Protein AF-A0A7C4AHT3-F1 (afdb_monomer)

Mean predicted aligned error: 3.69 Å

Secondary structure (DSSP, 8-state):
-GGG--TTSTT--HHHHHHHHHTT--SHHHHHH-SS-SS-HHHHHHHHHHHHHHHHHHHTT-HHHHHTTS-GGGGGGGTTTTGGGEEEEEEEE---SSSPPEEEEEEEETTEEEEEETTTTHHHHHHHHTT-SEEEESSTTTTHHHHHHHHHTSPPPS-EEEHHHHHHHTT--SSHHHHHHHTT---GGGTT--HHHHHHHHHHHHHH--HHHHHHHHHHHHHHHHTHHHHHHHHHHHHHHTSTTHHHHPPPPPPPPPPSS---HHHHHHHHT-

Organism: NCBI:txid270496

Radius of gyration: 20.93 Å; Cα contacts (8 Å, |Δi|>4): 406; chains: 1; bounding box: 51×32×64 Å

Structure (mmCIF, N/CA/C/O backbone):
data_AF-A0A7C4AHT3-F1
#
_entry.id   AF-A0A7C4AHT3-F1
#
loop_
_atom_site.group_PDB
_atom_site.id
_atom_site.type_symbol
_atom_site.label_atom_id
_atom_site.label_alt_id
_atom_site.label_comp_id
_atom_site.label_asym_id
_atom_site.label_entity_id
_atom_site.label_seq_id
_atom_site.pdbx_PDB_ins_code
_atom_site.Cartn_x
_atom_site.Cartn_y
_atom_site.Cartn_z
_atom_site.occupancy
_atom_site.B_iso_or_equiv
_atom_site.auth_seq_id
_atom_site.auth_comp_id
_atom_site.auth_asym_id
_atom_site.auth_atom_id
_atom_site.pdbx_PDB_model_num
ATOM 1 N N . MET A 1 1 ? 2.051 -6.338 -14.353 1.00 95.81 1 MET A N 1
ATOM 2 C CA . MET A 1 1 ? 2.845 -5.230 -14.904 1.00 95.81 1 MET A CA 1
ATOM 3 C C . MET A 1 1 ? 4.344 -5.471 -14.876 1.00 95.81 1 MET A C 1
ATOM 5 O O . MET A 1 1 ? 4.988 -4.927 -15.757 1.00 95.81 1 MET A O 1
ATOM 9 N N . LEU A 1 2 ? 4.906 -6.251 -13.938 1.00 95.69 2 LEU A N 1
ATOM 10 C CA . LEU A 1 2 ? 6.365 -6.439 -13.822 1.00 95.69 2 LEU A CA 1
ATOM 11 C C . LEU A 1 2 ? 7.082 -6.702 -15.155 1.00 95.69 2 LEU A C 1
ATOM 13 O O . LEU A 1 2 ? 7.856 -5.849 -15.564 1.00 95.69 2 LEU A O 1
ATOM 17 N N . GLY A 1 3 ? 6.717 -7.752 -15.899 1.00 97.00 3 GLY A N 1
ATOM 18 C CA . GLY A 1 3 ? 7.317 -8.073 -17.210 1.00 97.00 3 GLY A CA 1
ATOM 19 C C . GLY A 1 3 ? 7.160 -7.017 -18.321 1.00 97.00 3 GLY A C 1
ATOM 20 O O . GLY A 1 3 ? 7.571 -7.244 -19.452 1.00 97.00 3 GLY A O 1
ATOM 21 N N . ARG A 1 4 ? 6.505 -5.888 -18.032 1.00 97.94 4 ARG A N 1
ATOM 22 C CA . ARG A 1 4 ? 6.225 -4.779 -18.958 1.00 97.94 4 ARG A CA 1
ATOM 23 C C . ARG A 1 4 ? 6.734 -3.426 -18.449 1.00 97.94 4 ARG A C 1
ATOM 25 O O . ARG A 1 4 ? 6.597 -2.428 -19.150 1.00 97.94 4 ARG A O 1
ATOM 32 N N . THR A 1 5 ? 7.273 -3.354 -17.228 1.00 97.62 5 THR A N 1
ATOM 33 C CA . THR A 1 5 ? 7.845 -2.118 -16.669 1.00 97.62 5 THR A CA 1
ATOM 34 C C . THR A 1 5 ? 9.364 -2.185 -16.684 1.00 97.62 5 THR A C 1
ATOM 36 O O . THR A 1 5 ? 9.942 -3.256 -16.543 1.00 97.62 5 THR A O 1
ATOM 39 N N . PHE A 1 6 ? 10.013 -1.038 -16.824 1.00 98.00 6 PHE A N 1
ATOM 40 C CA . PHE A 1 6 ? 11.472 -0.915 -16.798 1.00 98.00 6 PHE A CA 1
ATOM 41 C C . PHE A 1 6 ? 11.950 -0.025 -15.643 1.00 98.00 6 PHE A C 1
ATOM 43 O O . PHE A 1 6 ? 13.144 0.220 -15.509 1.00 98.00 6 PHE A O 1
ATOM 50 N N . LEU A 1 7 ? 11.032 0.480 -14.809 1.00 97.31 7 LEU A N 1
ATOM 51 C CA . LEU A 1 7 ? 11.322 1.474 -13.765 1.00 97.31 7 LEU A CA 1
ATOM 52 C C . LEU A 1 7 ? 12.165 0.943 -12.605 1.00 97.31 7 LEU A C 1
ATOM 54 O O . LEU A 1 7 ? 12.701 1.737 -11.839 1.00 97.31 7 LEU A O 1
ATOM 58 N N . HIS A 1 8 ? 12.260 -0.376 -12.451 1.00 96.75 8 HIS A N 1
ATOM 59 C CA . HIS A 1 8 ? 13.134 -1.014 -11.468 1.00 96.75 8 HIS A CA 1
ATOM 60 C C . HIS A 1 8 ? 14.601 -1.053 -11.925 1.00 96.75 8 HIS A C 1
ATOM 62 O O . HIS A 1 8 ? 15.478 -1.376 -11.127 1.00 96.75 8 HIS A O 1
ATOM 68 N N . LEU A 1 9 ? 14.886 -0.728 -13.191 1.00 97.00 9 LEU A N 1
ATOM 69 C CA . LEU A 1 9 ? 16.249 -0.662 -13.705 1.00 97.00 9 LEU A CA 1
ATOM 70 C C . LEU A 1 9 ? 16.895 0.698 -13.381 1.00 97.00 9 LEU A C 1
ATOM 72 O O . LEU A 1 9 ? 16.259 1.748 -13.546 1.00 97.00 9 LEU A O 1
ATOM 76 N N . PRO A 1 10 ? 18.183 0.723 -12.989 1.00 92.69 10 PRO A N 1
ATOM 77 C CA . PRO A 1 10 ? 18.903 1.965 -12.736 1.00 92.69 10 PRO A CA 1
ATOM 78 C C . PRO A 1 10 ? 18.873 2.921 -13.937 1.00 92.69 10 PRO A C 1
ATOM 80 O O . PRO A 1 10 ? 19.108 2.539 -15.083 1.00 92.69 10 PRO A O 1
ATOM 83 N N . GLY A 1 11 ? 18.597 4.201 -13.677 1.00 91.88 11 GLY A N 1
ATOM 84 C CA . GLY A 1 11 ? 18.601 5.236 -14.715 1.00 91.88 11 GLY A CA 1
ATOM 85 C C . GLY A 1 11 ? 17.427 5.170 -15.702 1.00 91.88 11 GLY A C 1
ATOM 86 O O . GLY A 1 11 ? 17.463 5.847 -16.738 1.00 91.88 11 GLY A O 1
ATOM 87 N N . VAL A 1 12 ? 16.381 4.388 -15.417 1.00 95.88 12 VAL A N 1
ATOM 88 C CA . VAL A 1 12 ? 15.131 4.381 -16.188 1.00 95.88 12 VAL A CA 1
ATOM 89 C C . VAL A 1 12 ? 14.043 5.123 -15.415 1.00 95.88 12 VAL A C 1
ATOM 91 O O . VAL A 1 12 ? 13.648 4.737 -14.321 1.00 95.88 12 VAL A O 1
ATOM 94 N N . GLY A 1 13 ? 13.556 6.221 -15.994 1.00 95.12 13 GLY A N 1
ATOM 95 C CA . GLY A 1 13 ? 12.430 6.986 -15.457 1.00 95.12 13 GLY A CA 1
ATOM 96 C C . GLY A 1 13 ? 11.159 6.836 -16.302 1.00 95.12 13 GLY A C 1
ATOM 97 O O . GLY A 1 13 ? 11.229 6.311 -17.415 1.00 95.12 13 GLY A O 1
ATOM 98 N N . PRO A 1 14 ? 10.014 7.380 -15.841 1.00 94.81 14 PRO A N 1
ATOM 99 C CA . PRO A 1 14 ? 8.723 7.260 -16.531 1.00 94.81 14 PRO A CA 1
ATOM 100 C C . PRO A 1 14 ? 8.744 7.719 -17.992 1.00 94.81 14 PRO A C 1
ATOM 102 O O . PRO A 1 14 ? 8.148 7.078 -18.848 1.00 94.81 14 PRO A O 1
ATOM 105 N N . LYS A 1 15 ? 9.483 8.794 -18.301 1.00 95.19 15 LYS A N 1
ATOM 106 C CA . LYS A 1 15 ? 9.637 9.277 -19.683 1.00 95.19 15 LYS A CA 1
ATOM 107 C C . LYS A 1 15 ? 10.370 8.268 -20.573 1.00 95.19 15 LYS A C 1
ATOM 109 O O . LYS A 1 15 ? 9.958 8.049 -21.704 1.00 95.19 15 LYS A O 1
ATOM 114 N N . SER A 1 16 ? 11.449 7.665 -20.068 1.00 95.88 16 SER A N 1
ATOM 115 C CA . SER A 1 16 ? 12.206 6.651 -20.812 1.00 95.88 16 SER A CA 1
ATOM 116 C C . SER A 1 16 ? 11.393 5.374 -20.998 1.00 95.88 16 SER A C 1
ATOM 118 O O . SER A 1 16 ? 11.390 4.825 -22.090 1.00 95.88 16 SER A O 1
ATOM 120 N N . GLU A 1 17 ? 10.673 4.933 -19.965 1.00 97.31 17 GLU A N 1
ATOM 121 C CA . GLU A 1 17 ? 9.759 3.790 -20.058 1.00 97.31 17 GLU A CA 1
ATOM 122 C C . GLU A 1 17 ? 8.668 4.026 -21.115 1.00 97.31 17 GLU A C 1
ATOM 124 O O . GLU A 1 17 ? 8.487 3.200 -22.005 1.00 97.31 17 GLU A O 1
ATOM 129 N N . ALA A 1 18 ? 8.003 5.184 -21.084 1.00 97.06 18 ALA A N 1
ATOM 130 C CA . ALA A 1 18 ? 6.985 5.523 -22.075 1.00 97.06 18 ALA A CA 1
ATOM 131 C C . ALA A 1 18 ? 7.547 5.566 -23.508 1.00 97.06 18 ALA A C 1
ATOM 133 O O . ALA A 1 18 ? 6.878 5.124 -24.440 1.00 97.06 18 ALA A O 1
ATOM 134 N N . ALA A 1 19 ? 8.780 6.054 -23.690 1.00 96.69 19 ALA A N 1
ATOM 135 C CA . ALA A 1 19 ? 9.444 6.059 -24.992 1.00 96.69 19 ALA A CA 1
ATOM 136 C C . ALA A 1 19 ? 9.734 4.640 -25.515 1.00 96.69 19 ALA A C 1
ATOM 138 O O . ALA A 1 19 ? 9.554 4.391 -26.705 1.00 96.69 19 ALA A O 1
ATOM 139 N N . LEU A 1 20 ? 10.129 3.703 -24.642 1.00 97.94 20 LEU A N 1
ATOM 140 C CA . LEU A 1 20 ? 10.304 2.293 -25.016 1.00 97.94 20 LEU A CA 1
ATOM 141 C C . LEU A 1 20 ? 8.983 1.689 -25.497 1.00 97.94 20 LEU A C 1
ATOM 143 O O . LEU A 1 20 ? 8.924 1.117 -26.584 1.00 97.94 20 LEU A O 1
ATOM 147 N N . TRP A 1 21 ? 7.907 1.898 -24.739 1.00 97.94 21 TRP A N 1
ATOM 148 C CA . TRP A 1 21 ? 6.582 1.411 -25.112 1.00 97.94 21 TRP A CA 1
ATOM 149 C C . TRP A 1 21 ? 6.075 2.000 -26.433 1.00 97.94 21 TRP A C 1
ATOM 151 O O . TRP A 1 21 ? 5.502 1.273 -27.247 1.00 97.94 21 TRP A O 1
ATOM 161 N N . ALA A 1 22 ? 6.299 3.298 -26.664 1.00 96.31 22 ALA A N 1
ATOM 162 C CA . ALA A 1 22 ? 5.943 3.974 -27.911 1.00 96.31 22 ALA A CA 1
ATOM 163 C C . ALA A 1 22 ? 6.742 3.446 -29.115 1.00 96.31 22 ALA A C 1
ATOM 165 O O . ALA A 1 22 ? 6.219 3.410 -30.225 1.00 96.31 22 ALA A O 1
ATOM 166 N N . ALA A 1 23 ? 7.972 2.978 -28.888 1.00 96.12 23 ALA A N 1
ATOM 167 C CA . ALA A 1 23 ? 8.799 2.307 -29.889 1.00 96.12 23 ALA A CA 1
ATOM 168 C C . ALA A 1 23 ? 8.438 0.821 -30.097 1.00 96.12 23 ALA A C 1
ATOM 170 O O . ALA A 1 23 ? 9.155 0.110 -30.793 1.00 96.12 23 ALA A O 1
ATOM 171 N N . GLY A 1 24 ? 7.350 0.331 -29.491 1.00 96.62 24 GLY A N 1
ATOM 172 C CA . GLY A 1 24 ? 6.904 -1.059 -29.615 1.00 96.62 24 GLY A CA 1
ATOM 173 C C . GLY A 1 24 ? 7.597 -2.039 -28.667 1.00 96.62 24 GLY A C 1
ATOM 174 O O . GLY A 1 24 ? 7.220 -3.204 -28.638 1.00 96.62 24 GLY A O 1
ATOM 175 N N . ILE A 1 25 ? 8.544 -1.579 -27.844 1.00 98.19 25 ILE A N 1
ATOM 176 C CA . ILE A 1 25 ? 9.213 -2.402 -26.833 1.00 98.19 25 ILE A CA 1
ATOM 177 C C . ILE A 1 25 ? 8.340 -2.418 -25.580 1.00 98.19 25 ILE A C 1
ATOM 179 O O . ILE A 1 25 ? 8.433 -1.535 -24.726 1.00 98.19 25 ILE A O 1
ATOM 183 N N . ARG A 1 26 ? 7.437 -3.393 -25.498 1.00 97.75 26 ARG A N 1
ATOM 184 C CA . ARG A 1 26 ? 6.366 -3.454 -24.495 1.00 97.75 26 ARG A CA 1
ATOM 185 C C . ARG A 1 26 ? 6.661 -4.422 -23.356 1.00 97.75 26 ARG A C 1
ATOM 187 O O . ARG A 1 26 ? 6.130 -4.245 -22.262 1.00 97.75 26 ARG A O 1
ATOM 194 N N . THR A 1 27 ? 7.510 -5.407 -23.601 1.00 98.38 27 THR A N 1
ATOM 195 C CA . THR A 1 27 ? 7.921 -6.439 -22.650 1.00 98.38 27 THR A CA 1
ATOM 196 C C . THR A 1 27 ? 9.437 -6.465 -22.481 1.00 98.38 27 THR A C 1
ATOM 198 O O . THR A 1 27 ? 10.187 -5.856 -23.251 1.00 98.38 27 THR A O 1
ATOM 201 N N . TRP A 1 28 ? 9.907 -7.167 -21.452 1.00 98.31 28 TRP A N 1
ATOM 202 C CA . TRP A 1 28 ? 11.334 -7.439 -21.284 1.00 98.31 28 TRP A CA 1
ATOM 203 C C . TRP A 1 28 ? 11.892 -8.244 -22.458 1.00 98.31 28 TRP A C 1
ATOM 205 O O . TRP A 1 28 ? 12.981 -7.943 -22.943 1.00 98.31 28 TRP A O 1
ATOM 215 N N . GLU A 1 29 ? 11.120 -9.207 -22.957 1.00 98.38 29 GLU A N 1
ATOM 216 C CA . GLU A 1 29 ? 11.454 -10.040 -24.108 1.00 98.38 29 GLU A CA 1
ATOM 217 C C . GLU A 1 29 ? 11.622 -9.197 -25.376 1.00 98.38 29 GLU A C 1
ATOM 219 O O . GLU A 1 29 ? 12.613 -9.373 -26.086 1.00 98.38 29 GLU A O 1
ATOM 224 N N . ASP A 1 30 ? 10.737 -8.220 -25.612 1.00 98.12 30 ASP A N 1
ATOM 225 C CA . ASP A 1 30 ? 10.880 -7.287 -26.736 1.00 98.12 30 ASP A CA 1
ATOM 226 C C . ASP A 1 30 ? 12.214 -6.540 -26.652 1.00 98.12 30 ASP A C 1
ATOM 228 O O . ASP A 1 30 ? 12.919 -6.419 -27.650 1.00 98.12 30 ASP A O 1
ATOM 232 N N . PHE A 1 31 ? 12.595 -6.053 -25.463 1.00 98.38 31 PHE A N 1
ATOM 233 C CA . PHE A 1 31 ? 13.842 -5.301 -25.286 1.00 98.38 31 PHE A CA 1
ATOM 234 C C . PHE A 1 31 ? 15.071 -6.188 -25.513 1.00 98.38 31 PHE A C 1
ATOM 236 O O . PHE A 1 31 ? 16.038 -5.760 -26.147 1.00 98.38 31 PHE A O 1
ATOM 243 N N . LEU A 1 32 ? 15.043 -7.419 -24.994 1.00 97.94 32 LEU A N 1
ATOM 244 C CA . LEU A 1 32 ? 16.128 -8.392 -25.134 1.00 97.94 32 LEU A CA 1
ATOM 245 C C . LEU A 1 32 ? 16.309 -8.832 -26.594 1.00 97.94 32 LEU A C 1
ATOM 247 O O . LEU A 1 32 ? 17.446 -8.957 -27.047 1.00 97.94 32 LEU A O 1
ATOM 251 N N . ALA A 1 33 ? 15.212 -9.006 -27.335 1.00 96.94 33 ALA A N 1
ATOM 252 C CA . ALA A 1 33 ? 15.231 -9.355 -28.754 1.00 96.94 33 ALA A CA 1
ATOM 253 C C . ALA A 1 33 ? 15.564 -8.162 -29.668 1.00 96.94 33 ALA A C 1
ATOM 255 O O . ALA A 1 33 ? 15.995 -8.357 -30.807 1.00 96.94 33 ALA A O 1
ATOM 256 N N . HIS A 1 34 ? 15.385 -6.923 -29.197 1.00 95.44 34 HIS A N 1
ATOM 257 C CA . HIS A 1 34 ? 15.618 -5.737 -30.012 1.00 95.44 34 HIS A CA 1
ATOM 258 C C . HIS A 1 34 ? 17.127 -5.516 -30.251 1.00 95.44 34 HIS A C 1
ATOM 260 O O . HIS A 1 34 ? 17.881 -5.299 -29.292 1.00 95.44 34 HIS A O 1
ATOM 266 N N . PRO A 1 35 ? 17.606 -5.485 -31.513 1.00 90.38 35 PRO A N 1
ATOM 267 C CA . PRO A 1 35 ? 19.037 -5.368 -31.802 1.00 90.38 35 PRO A CA 1
ATOM 268 C C . PRO A 1 35 ? 19.607 -4.013 -31.357 1.00 90.38 35 PRO A C 1
ATOM 270 O O . PRO A 1 35 ? 20.655 -3.958 -30.710 1.00 90.38 35 PRO A O 1
ATOM 273 N N . ALA A 1 36 ? 18.874 -2.929 -31.628 1.00 92.00 36 ALA A N 1
ATOM 274 C CA . ALA A 1 36 ? 19.259 -1.558 -31.292 1.00 92.00 36 ALA A CA 1
ATOM 275 C C . ALA A 1 36 ? 18.084 -0.786 -30.655 1.00 92.00 36 ALA A C 1
ATOM 277 O O . ALA A 1 36 ? 17.396 -0.050 -31.362 1.00 92.00 36 ALA A O 1
ATOM 278 N N . PRO A 1 37 ? 17.767 -1.007 -29.361 1.00 93.31 37 PRO A N 1
ATOM 279 C CA . PRO A 1 37 ? 16.685 -0.281 -28.690 1.00 93.31 37 PRO A CA 1
ATOM 280 C C . PRO A 1 37 ? 16.963 1.236 -28.697 1.00 93.31 37 PRO A C 1
ATOM 282 O O . PRO A 1 37 ? 18.126 1.628 -28.809 1.00 93.31 37 PRO A O 1
ATOM 285 N N . PRO A 1 38 ? 15.944 2.109 -28.548 1.00 92.88 38 PRO A N 1
ATOM 286 C CA . PRO A 1 38 ? 16.071 3.570 -28.651 1.00 92.88 38 PRO A CA 1
ATOM 287 C C . PRO A 1 38 ? 16.722 4.197 -27.399 1.00 92.88 38 PRO A C 1
ATOM 289 O O . PRO A 1 38 ? 16.213 5.137 -26.790 1.00 92.88 38 PRO A O 1
ATOM 292 N N . VAL A 1 39 ? 17.859 3.645 -26.986 1.00 94.25 39 VAL A N 1
ATOM 293 C CA . VAL A 1 39 ? 18.726 4.081 -25.892 1.00 94.25 39 VAL A CA 1
ATOM 294 C C . VAL A 1 39 ? 20.186 3.915 -26.336 1.00 94.25 39 VAL A C 1
ATOM 296 O O . VAL A 1 39 ? 20.487 3.122 -27.222 1.00 94.25 39 VAL A O 1
ATOM 299 N N . GLY A 1 40 ? 21.121 4.651 -25.730 1.00 93.25 40 GLY A N 1
ATOM 300 C CA . GLY A 1 40 ? 22.545 4.512 -26.069 1.00 93.25 40 GLY A CA 1
ATOM 301 C C . GLY A 1 40 ? 23.076 3.093 -25.813 1.00 93.25 40 GLY A C 1
ATOM 302 O O . GLY A 1 40 ? 22.662 2.450 -24.850 1.00 93.25 40 GLY A O 1
ATOM 303 N N . ALA A 1 41 ? 24.024 2.621 -26.631 1.00 93.00 41 ALA A N 1
ATOM 304 C CA . ALA A 1 41 ? 24.512 1.233 -26.614 1.00 93.00 41 ALA A CA 1
ATOM 305 C C . ALA A 1 41 ? 24.989 0.748 -25.230 1.00 93.00 41 ALA A C 1
ATOM 307 O O . ALA A 1 41 ? 24.621 -0.343 -24.802 1.00 93.00 41 ALA A O 1
ATOM 308 N N . GLY A 1 42 ? 25.735 1.578 -24.490 1.00 93.75 42 GLY A N 1
ATOM 309 C CA . GLY A 1 42 ? 26.162 1.238 -23.126 1.00 93.75 42 GLY A CA 1
ATOM 310 C C . GLY A 1 42 ? 24.988 1.078 -22.153 1.00 93.75 42 GLY A C 1
ATOM 311 O O . GLY A 1 42 ? 24.956 0.143 -21.360 1.00 93.75 42 GLY A O 1
ATOM 312 N N . LYS A 1 43 ? 23.965 1.938 -22.263 1.00 95.06 43 LYS A N 1
ATOM 313 C CA . LYS A 1 43 ? 22.731 1.812 -21.472 1.00 95.06 43 LYS A CA 1
ATOM 314 C C . LYS A 1 43 ? 21.935 0.572 -21.874 1.00 95.06 43 LYS A C 1
ATOM 316 O O . LYS A 1 43 ? 21.390 -0.094 -21.001 1.00 95.06 43 LYS A O 1
ATOM 321 N N . ALA A 1 44 ? 21.881 0.253 -23.168 1.00 96.44 44 ALA A N 1
ATOM 322 C CA . ALA A 1 44 ? 21.230 -0.957 -23.655 1.00 96.44 44 ALA A CA 1
ATOM 323 C C . ALA A 1 44 ? 21.864 -2.214 -23.043 1.00 96.44 44 ALA A C 1
ATOM 325 O O . ALA A 1 44 ? 21.131 -3.073 -22.567 1.00 96.44 44 ALA A O 1
ATOM 326 N N . ALA A 1 45 ? 23.199 -2.297 -23.004 1.00 95.88 45 ALA A N 1
ATOM 327 C CA . ALA A 1 45 ? 23.915 -3.423 -22.400 1.00 95.88 45 ALA A CA 1
ATOM 328 C C . ALA A 1 45 ? 23.555 -3.607 -20.914 1.00 95.88 45 ALA A C 1
ATOM 330 O O . ALA A 1 45 ? 23.090 -4.679 -20.535 1.00 95.88 45 ALA A O 1
ATOM 331 N N . LEU A 1 46 ? 23.638 -2.536 -20.114 1.00 96.62 46 LEU A N 1
ATOM 332 C CA . LEU A 1 46 ? 23.266 -2.564 -18.691 1.00 96.62 46 LEU A CA 1
ATOM 333 C C . LEU A 1 46 ? 21.796 -2.945 -18.471 1.00 96.62 46 LEU A C 1
ATOM 335 O O . LEU A 1 46 ? 21.463 -3.688 -17.551 1.00 96.62 46 LEU A O 1
ATOM 339 N N . MET A 1 47 ? 20.894 -2.439 -19.318 1.00 97.88 47 MET A N 1
ATOM 340 C CA . MET A 1 47 ? 19.484 -2.813 -19.249 1.00 97.88 47 MET A CA 1
ATOM 341 C C . MET A 1 47 ? 19.278 -4.295 -19.568 1.00 97.88 47 MET A C 1
ATOM 343 O O . MET A 1 47 ? 18.483 -4.929 -18.887 1.00 97.88 47 MET A O 1
ATOM 347 N N . ARG A 1 48 ? 19.986 -4.869 -20.551 1.00 97.88 48 ARG A N 1
ATOM 348 C CA . ARG A 1 48 ? 19.875 -6.304 -20.866 1.00 97.88 48 ARG A CA 1
ATOM 349 C C . ARG A 1 48 ? 20.305 -7.172 -19.685 1.00 97.88 48 ARG A C 1
ATOM 351 O O . ARG A 1 48 ? 19.567 -8.084 -19.331 1.00 97.88 48 ARG A O 1
ATOM 358 N N . GLU A 1 49 ? 21.429 -6.856 -19.045 1.00 97.12 49 GLU A N 1
ATOM 359 C CA . GLU A 1 49 ? 21.886 -7.553 -17.831 1.00 97.12 49 GLU A CA 1
ATOM 360 C C . GLU A 1 49 ? 20.828 -7.485 -16.722 1.00 97.12 49 GLU A C 1
ATOM 362 O O . GLU A 1 49 ? 20.366 -8.515 -16.230 1.00 97.12 49 GLU A O 1
ATOM 367 N N . GLY A 1 50 ? 20.346 -6.278 -16.409 1.00 98.00 50 GLY A N 1
ATOM 368 C CA . GLY A 1 50 ? 19.313 -6.095 -15.392 1.00 98.00 50 GLY A CA 1
ATOM 369 C C . GLY A 1 50 ? 17.988 -6.787 -15.730 1.00 98.00 50 GLY A C 1
ATOM 370 O O . GLY A 1 50 ? 17.289 -7.243 -14.828 1.00 98.00 50 GLY A O 1
ATOM 371 N N . LEU A 1 51 ? 17.620 -6.907 -17.009 1.00 98.44 51 LEU A N 1
ATOM 372 C CA . LEU A 1 51 ? 16.414 -7.622 -17.442 1.00 98.44 51 LEU A CA 1
ATOM 373 C C . LEU A 1 51 ? 16.545 -9.141 -17.308 1.00 98.44 51 LEU A C 1
ATOM 375 O O . LEU A 1 51 ? 15.573 -9.781 -16.915 1.00 98.44 51 LEU A O 1
ATOM 379 N N . LEU A 1 52 ? 17.727 -9.709 -17.554 1.00 98.25 52 LEU A N 1
ATOM 380 C CA . LEU A 1 52 ? 17.983 -11.128 -17.287 1.00 98.25 52 LEU A CA 1
ATOM 381 C C . LEU A 1 52 ? 17.871 -11.430 -15.785 1.00 98.25 52 LEU A C 1
ATOM 383 O O . LEU A 1 52 ? 17.213 -12.396 -15.397 1.00 98.25 52 LEU A O 1
ATOM 387 N N . GLU A 1 53 ? 18.415 -10.560 -14.927 1.00 98.31 53 GLU A N 1
ATOM 388 C CA . GLU A 1 53 ? 18.203 -10.650 -13.473 1.00 98.31 53 GLU A CA 1
ATOM 389 C C . GLU A 1 53 ? 16.720 -10.518 -13.105 1.00 98.31 53 GLU A C 1
ATOM 391 O O . GLU A 1 53 ? 16.222 -11.245 -12.248 1.00 98.31 53 GLU A O 1
ATOM 396 N N . SER A 1 54 ? 15.996 -9.622 -13.780 1.00 98.25 54 SER A N 1
ATOM 397 C CA . SER A 1 54 ? 14.561 -9.415 -13.554 1.00 98.25 54 SER A CA 1
ATOM 398 C C . SER A 1 54 ? 13.745 -10.658 -13.897 1.00 98.25 54 SER A C 1
ATOM 400 O O . SER A 1 54 ? 12.817 -10.999 -13.165 1.00 98.25 54 SER A O 1
ATOM 402 N N . GLN A 1 55 ? 14.084 -11.347 -14.992 1.00 98.25 55 GLN A N 1
ATOM 403 C CA . GLN A 1 55 ? 13.453 -12.609 -15.381 1.00 98.25 55 GLN A CA 1
ATOM 404 C C . GLN A 1 55 ? 13.727 -13.704 -14.346 1.00 98.25 55 GLN A C 1
ATOM 406 O O . GLN A 1 55 ? 12.791 -14.389 -13.936 1.00 98.25 55 GLN A O 1
ATOM 411 N N . ALA A 1 56 ? 14.970 -13.827 -13.868 1.00 98.12 56 ALA A N 1
ATOM 412 C CA . ALA A 1 56 ? 15.325 -14.784 -12.821 1.00 98.12 56 ALA A CA 1
ATOM 413 C C . ALA A 1 56 ? 14.583 -14.498 -11.502 1.00 98.12 56 ALA A C 1
ATOM 415 O O . ALA A 1 56 ? 13.990 -15.405 -10.917 1.00 98.12 56 ALA A O 1
ATOM 416 N N . ALA A 1 57 ? 14.543 -13.233 -11.073 1.00 97.88 57 ALA A N 1
ATOM 417 C CA . ALA A 1 57 ? 13.816 -12.807 -9.878 1.00 97.88 57 ALA A CA 1
ATOM 418 C C . ALA A 1 57 ? 12.305 -13.052 -10.008 1.00 97.88 57 ALA A C 1
ATOM 420 O O . ALA A 1 57 ? 11.673 -13.540 -9.073 1.00 97.88 57 ALA A O 1
ATOM 421 N N . LEU A 1 58 ? 11.712 -12.765 -11.174 1.00 97.00 58 LEU A N 1
ATOM 422 C CA . LEU A 1 58 ? 10.294 -13.028 -11.421 1.00 97.00 58 LEU A CA 1
ATOM 423 C C . LEU A 1 58 ? 9.982 -14.530 -11.427 1.00 97.00 58 LEU A C 1
ATOM 425 O O . LEU A 1 58 ? 8.952 -14.921 -10.890 1.00 97.00 58 LEU A O 1
ATOM 429 N N . ALA A 1 59 ? 10.854 -15.365 -11.998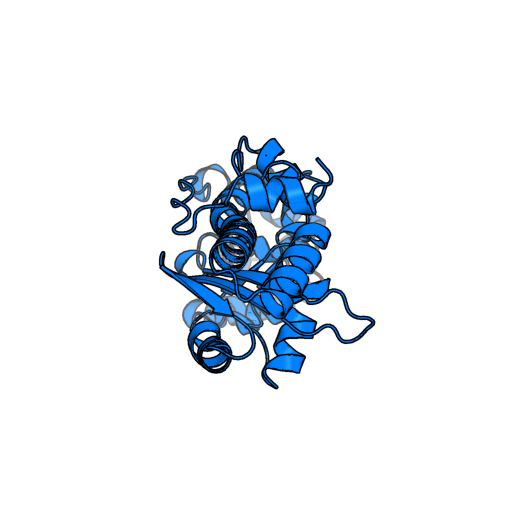 1.00 96.94 59 ALA A N 1
ATOM 430 C CA . ALA A 1 59 ? 10.690 -16.819 -12.005 1.00 96.94 59 ALA A CA 1
ATOM 431 C C . ALA A 1 59 ? 10.794 -17.433 -10.598 1.00 96.94 59 ALA A C 1
ATOM 433 O O . ALA A 1 59 ? 10.131 -18.428 -10.312 1.00 96.94 59 ALA A O 1
ATOM 434 N N . ALA A 1 60 ? 11.589 -16.825 -9.715 1.00 96.81 60 ALA A N 1
ATOM 435 C CA . ALA A 1 60 ? 11.712 -17.210 -8.311 1.00 96.81 60 ALA A CA 1
ATOM 436 C C . ALA A 1 60 ? 10.631 -16.591 -7.400 1.00 96.81 60 ALA A C 1
ATOM 438 O O . ALA A 1 60 ? 10.643 -16.825 -6.191 1.00 96.81 60 ALA A O 1
ATOM 439 N N . ASP A 1 61 ? 9.714 -15.785 -7.949 1.00 95.75 61 ASP A N 1
ATOM 440 C CA . ASP A 1 61 ? 8.781 -14.952 -7.185 1.00 95.75 61 ASP A CA 1
ATOM 441 C C . ASP A 1 61 ? 9.483 -14.107 -6.098 1.00 95.75 61 ASP A C 1
ATOM 443 O O . ASP A 1 61 ? 8.982 -13.953 -4.985 1.00 95.75 61 ASP A O 1
ATOM 447 N N . ASP A 1 62 ? 10.650 -13.539 -6.397 1.00 96.12 62 ASP A N 1
ATOM 448 C CA . ASP A 1 62 ? 11.417 -12.714 -5.459 1.00 96.12 62 ASP A CA 1
ATOM 449 C C . ASP A 1 62 ? 10.870 -11.275 -5.412 1.00 96.12 62 ASP A C 1
ATOM 451 O O . ASP A 1 62 ? 11.355 -10.356 -6.077 1.00 96.12 62 ASP A O 1
ATOM 455 N N . LEU A 1 63 ? 9.805 -11.073 -4.630 1.00 95.62 63 LEU A N 1
ATOM 456 C CA . LEU A 1 63 ? 9.190 -9.755 -4.441 1.00 95.62 63 LEU A CA 1
ATOM 457 C C . LEU A 1 63 ? 10.147 -8.755 -3.773 1.00 95.62 63 LEU A C 1
ATOM 459 O O . LEU A 1 63 ? 10.078 -7.563 -4.079 1.00 95.62 63 LEU A O 1
ATOM 463 N N . ASP A 1 64 ? 11.035 -9.219 -2.893 1.00 95.19 64 ASP A N 1
ATOM 464 C CA . ASP A 1 64 ? 11.977 -8.371 -2.160 1.00 95.19 64 ASP A CA 1
ATOM 465 C C . ASP A 1 64 ? 13.010 -7.744 -3.103 1.00 95.19 64 ASP A C 1
ATOM 467 O O . ASP A 1 64 ? 13.361 -6.567 -2.952 1.00 95.19 64 ASP A O 1
ATOM 471 N N . TRP A 1 65 ? 13.443 -8.487 -4.127 1.00 96.50 65 TRP A N 1
ATOM 472 C CA . TRP A 1 65 ? 14.318 -7.976 -5.182 1.00 96.50 65 TRP A CA 1
ATOM 473 C C . TRP A 1 65 ? 13.699 -6.783 -5.916 1.00 96.50 65 TRP A C 1
ATOM 475 O O . TRP A 1 65 ? 14.380 -5.775 -6.145 1.00 96.50 65 TRP A O 1
ATOM 485 N N . PHE A 1 66 ? 12.404 -6.868 -6.241 1.00 96.62 66 PHE A N 1
ATOM 486 C CA . PHE A 1 66 ? 11.659 -5.774 -6.870 1.00 96.62 66 PHE A CA 1
ATOM 487 C C . PHE A 1 66 ? 11.368 -4.643 -5.885 1.00 96.62 66 PHE A C 1
ATOM 489 O O . PHE A 1 66 ? 11.472 -3.478 -6.261 1.00 96.62 66 PHE A O 1
ATOM 496 N N . ALA A 1 67 ? 11.044 -4.952 -4.629 1.00 95.12 67 ALA A N 1
ATOM 497 C CA . ALA A 1 67 ? 10.770 -3.958 -3.593 1.00 95.12 67 ALA A CA 1
ATOM 498 C C . ALA A 1 67 ? 11.973 -3.048 -3.328 1.00 95.12 67 ALA A C 1
ATOM 500 O O . ALA A 1 67 ? 11.815 -1.847 -3.136 1.00 95.12 67 ALA A O 1
ATOM 501 N N . ALA A 1 68 ? 13.185 -3.601 -3.395 1.00 95.00 68 ALA A N 1
ATOM 502 C CA . ALA A 1 68 ? 14.421 -2.834 -3.270 1.00 95.00 68 ALA A CA 1
ATOM 503 C C . ALA A 1 68 ? 14.679 -1.874 -4.449 1.00 95.00 68 ALA A C 1
ATOM 505 O O . ALA A 1 68 ? 15.533 -0.995 -4.346 1.00 95.00 68 ALA A O 1
ATOM 506 N N . ARG A 1 69 ? 13.978 -2.048 -5.578 1.00 95.12 69 ARG A N 1
ATOM 507 C CA . ARG A 1 69 ? 14.241 -1.350 -6.848 1.00 95.12 69 ARG A CA 1
ATOM 508 C C . ARG A 1 69 ? 13.082 -0.474 -7.323 1.00 95.12 69 ARG A C 1
ATOM 510 O O . ARG A 1 69 ? 13.304 0.516 -8.016 1.00 95.12 69 ARG A O 1
ATOM 517 N N . LEU A 1 70 ? 11.847 -0.809 -6.961 1.00 94.00 70 LEU A N 1
ATOM 518 C CA . LEU A 1 70 ? 10.661 -0.012 -7.257 1.00 94.00 70 LEU A CA 1
ATOM 519 C C . LEU A 1 70 ? 10.456 1.064 -6.191 1.00 94.00 70 LEU A C 1
ATOM 521 O O . LEU A 1 70 ? 10.616 0.841 -4.996 1.00 94.00 70 LEU A O 1
ATOM 525 N N . ARG A 1 71 ? 10.034 2.250 -6.626 1.00 88.81 71 ARG A N 1
ATOM 526 C CA . ARG A 1 71 ? 9.644 3.334 -5.717 1.00 88.81 71 ARG A CA 1
ATOM 527 C C . ARG A 1 71 ? 8.212 3.115 -5.233 1.00 88.81 71 ARG A C 1
ATOM 529 O O . ARG A 1 71 ? 7.397 2.558 -5.963 1.00 88.81 71 ARG A O 1
ATOM 536 N N . THR A 1 72 ? 7.855 3.668 -4.074 1.00 82.69 72 THR A N 1
ATOM 537 C CA . THR A 1 72 ? 6.510 3.522 -3.480 1.00 82.69 72 THR A CA 1
ATOM 538 C C . THR A 1 72 ? 5.380 3.900 -4.446 1.00 82.69 72 THR A C 1
ATOM 540 O O . THR A 1 72 ? 4.422 3.153 -4.608 1.00 82.69 72 THR A O 1
ATOM 543 N N . ALA A 1 73 ? 5.515 5.013 -5.180 1.00 85.12 73 ALA A N 1
ATOM 544 C CA . ALA A 1 73 ? 4.504 5.455 -6.149 1.00 85.12 73 ALA A CA 1
ATOM 545 C C . ALA A 1 73 ? 4.373 4.542 -7.386 1.00 85.12 73 ALA A C 1
ATOM 547 O O . ALA A 1 73 ? 3.393 4.638 -8.118 1.00 85.12 73 ALA A O 1
ATOM 548 N N . THR A 1 74 ? 5.350 3.669 -7.637 1.00 92.56 74 THR A N 1
ATOM 549 C CA . THR A 1 74 ? 5.354 2.700 -8.743 1.00 92.56 74 THR A CA 1
ATOM 550 C C . THR A 1 74 ? 5.226 1.264 -8.236 1.00 92.56 74 THR A C 1
ATOM 552 O O . THR A 1 74 ? 5.289 0.334 -9.031 1.00 92.56 74 THR A O 1
ATOM 555 N N . ALA A 1 75 ? 5.019 1.057 -6.931 1.00 95.25 75 ALA A N 1
ATOM 556 C CA . ALA A 1 75 ? 4.852 -0.269 -6.341 1.00 95.25 75 ALA A CA 1
ATOM 557 C C . ALA A 1 75 ? 3.607 -0.988 -6.887 1.00 95.25 75 ALA A C 1
ATOM 559 O O . ALA A 1 75 ? 3.580 -2.209 -6.978 1.00 95.25 75 ALA A O 1
ATOM 560 N N . TRP A 1 76 ? 2.613 -0.251 -7.390 1.00 96.81 76 TRP A N 1
ATOM 561 C CA . TRP A 1 76 ? 1.460 -0.834 -8.084 1.00 96.81 76 TRP A CA 1
ATOM 562 C C . TRP A 1 76 ? 1.844 -1.757 -9.262 1.00 96.81 76 TRP A C 1
ATOM 564 O O . TRP A 1 76 ? 1.046 -2.598 -9.670 1.00 96.81 76 TRP A O 1
ATOM 574 N N . ARG A 1 77 ? 3.080 -1.672 -9.787 1.00 97.44 77 ARG A N 1
ATOM 575 C CA . ARG A 1 77 ? 3.606 -2.574 -10.827 1.00 97.44 77 ARG A CA 1
ATOM 576 C C . ARG A 1 77 ? 3.683 -4.047 -10.398 1.00 97.44 77 ARG A C 1
ATOM 578 O O . ARG A 1 77 ? 3.715 -4.906 -11.285 1.00 97.44 77 ARG A O 1
ATOM 585 N N . PHE A 1 78 ? 3.653 -4.344 -9.093 1.00 97.38 78 PHE A N 1
ATOM 586 C CA . PHE A 1 78 ? 3.483 -5.707 -8.568 1.00 97.38 78 PHE A CA 1
ATOM 587 C C . PHE A 1 78 ? 2.190 -6.370 -9.078 1.00 97.38 78 PHE A C 1
ATOM 589 O O . PHE A 1 78 ? 2.132 -7.592 -9.238 1.00 97.38 78 PHE A O 1
ATOM 596 N N . LEU A 1 79 ? 1.160 -5.578 -9.391 1.00 97.38 79 LEU A N 1
ATOM 597 C CA . LEU A 1 79 ? -0.118 -6.069 -9.892 1.00 97.38 79 LEU A CA 1
ATOM 598 C C . LEU A 1 79 ? -0.108 -6.274 -11.419 1.00 97.38 79 LEU A C 1
ATOM 600 O O . LEU A 1 79 ? 0.651 -5.624 -12.146 1.00 97.38 79 LEU A O 1
ATOM 604 N N . PRO A 1 80 ? -0.919 -7.206 -11.951 1.00 95.69 80 PRO A N 1
ATOM 605 C CA . PRO A 1 80 ? -1.788 -8.132 -11.213 1.00 95.69 80 PRO A CA 1
ATOM 606 C C . PRO A 1 80 ? -1.050 -9.357 -10.635 1.00 95.69 80 PRO A C 1
ATOM 608 O O . PRO A 1 80 ? -1.598 -10.050 -9.784 1.00 95.69 80 PRO A O 1
ATOM 611 N N . ARG A 1 81 ? 0.202 -9.611 -11.058 1.00 95.25 81 ARG A N 1
ATOM 612 C CA . ARG A 1 81 ? 0.961 -10.853 -10.797 1.00 95.25 81 ARG A CA 1
ATOM 613 C C . ARG A 1 81 ? 0.951 -11.294 -9.332 1.00 95.25 81 ARG A C 1
ATOM 615 O O . ARG A 1 81 ? 0.794 -12.487 -9.083 1.00 95.25 81 ARG A O 1
ATOM 622 N N . PHE A 1 82 ? 1.112 -10.360 -8.398 1.00 95.94 82 PHE A N 1
ATOM 623 C CA . PHE A 1 82 ? 1.252 -10.654 -6.970 1.00 95.94 82 PHE A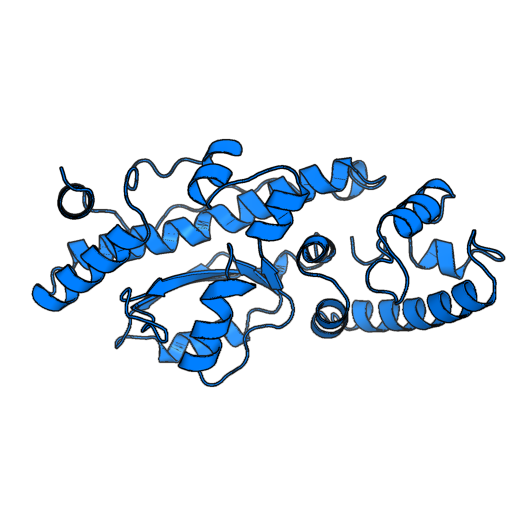 CA 1
ATOM 624 C C . PHE A 1 82 ? 0.070 -10.210 -6.104 1.00 95.94 82 PHE A C 1
ATOM 626 O O . PHE A 1 82 ? 0.178 -10.228 -4.883 1.00 95.94 82 PHE A O 1
ATOM 633 N N . LEU A 1 83 ? -1.078 -9.872 -6.705 1.00 96.06 83 LEU A N 1
ATOM 634 C CA . LEU A 1 83 ? -2.277 -9.500 -5.941 1.00 96.06 83 LEU A CA 1
ATOM 635 C C . LEU A 1 83 ? -2.718 -10.616 -4.973 1.00 96.06 83 LEU A C 1
ATOM 637 O O . LEU A 1 83 ? -3.045 -10.345 -3.829 1.00 96.06 83 LEU A O 1
ATOM 641 N N . HIS A 1 84 ? -2.631 -11.880 -5.389 1.00 93.69 84 HIS A N 1
ATOM 642 C CA . HIS A 1 84 ? -2.976 -13.044 -4.559 1.00 93.69 84 HIS A CA 1
ATOM 643 C C . HIS A 1 84 ? -2.062 -13.259 -3.330 1.00 93.69 84 HIS A C 1
ATOM 645 O O . HIS A 1 84 ? -2.352 -14.107 -2.489 1.00 93.69 84 HIS A O 1
ATOM 651 N N . HIS A 1 85 ? -0.955 -12.517 -3.222 1.00 94.69 85 HIS A N 1
ATOM 652 C CA . HIS A 1 85 ? -0.075 -12.497 -2.051 1.00 94.69 85 HIS A CA 1
ATOM 653 C C . HIS A 1 85 ? -0.302 -11.280 -1.140 1.00 94.69 85 HIS A C 1
ATOM 655 O O . HIS A 1 85 ? 0.443 -11.103 -0.171 1.00 94.69 85 HIS A O 1
ATOM 661 N N . ALA A 1 86 ? -1.273 -10.424 -1.473 1.00 97.56 86 ALA A N 1
ATOM 662 C CA . ALA A 1 86 ? -1.531 -9.191 -0.752 1.00 97.56 86 ALA A CA 1
ATOM 663 C C . ALA A 1 86 ? -2.127 -9.461 0.636 1.00 97.56 86 ALA A C 1
ATOM 665 O O . ALA A 1 86 ? -3.118 -10.179 0.773 1.00 97.56 86 ALA A O 1
ATOM 666 N N . GLY A 1 87 ? -1.529 -8.848 1.655 1.00 98.25 87 GLY A N 1
ATOM 667 C CA . GLY A 1 87 ? -2.118 -8.663 2.975 1.00 98.25 87 GLY A CA 1
ATOM 668 C C . GLY A 1 87 ? -2.392 -7.181 3.198 1.00 98.25 87 GLY A C 1
ATOM 669 O O . GLY A 1 87 ? -1.503 -6.355 2.999 1.00 98.25 87 GLY A O 1
ATOM 670 N N . TYR A 1 88 ? -3.615 -6.849 3.592 1.00 98.62 88 TYR A N 1
ATOM 671 C CA . TYR A 1 88 ? -4.073 -5.483 3.827 1.00 98.62 88 TYR A CA 1
ATOM 672 C C . TYR A 1 88 ? -4.053 -5.194 5.323 1.00 98.62 88 TYR A C 1
ATOM 674 O O . TYR A 1 88 ? -4.581 -5.990 6.097 1.00 98.62 88 TYR A O 1
ATOM 682 N N . LEU A 1 89 ? -3.447 -4.083 5.726 1.00 98.44 89 LEU A N 1
ATOM 683 C CA . LEU A 1 89 ? -3.141 -3.797 7.124 1.00 98.44 89 LEU A CA 1
ATOM 684 C C . LEU A 1 89 ? -3.483 -2.353 7.490 1.00 98.44 89 LEU A C 1
ATOM 686 O O . LEU A 1 89 ? -3.200 -1.442 6.710 1.00 98.44 89 LEU A O 1
ATOM 690 N N . ASP A 1 90 ? -4.009 -2.174 8.697 1.00 98.31 90 ASP A N 1
ATOM 691 C CA . ASP A 1 90 ? -4.200 -0.879 9.354 1.00 98.31 90 ASP A CA 1
ATOM 692 C C . ASP A 1 90 ? -3.987 -1.023 10.872 1.00 98.31 90 ASP A C 1
ATOM 694 O O . ASP A 1 90 ? -4.297 -2.079 11.447 1.00 98.31 90 ASP A O 1
ATOM 698 N N . ILE A 1 91 ? -3.451 0.016 11.522 1.00 97.81 91 ILE A N 1
ATOM 699 C CA . ILE A 1 91 ? -3.220 0.034 12.972 1.00 97.81 91 ILE A CA 1
ATOM 700 C C . ILE A 1 91 ? -3.919 1.209 13.644 1.00 97.81 91 ILE A C 1
ATOM 702 O O . ILE A 1 91 ? -3.950 2.322 13.130 1.00 97.81 91 ILE A O 1
ATOM 706 N N . GLU A 1 92 ? -4.328 0.983 14.885 1.00 97.44 92 GLU A N 1
ATOM 707 C CA . GLU A 1 92 ? -4.736 2.035 15.804 1.00 97.44 92 GLU A CA 1
ATOM 708 C C . GLU A 1 92 ? -3.690 2.254 16.881 1.00 97.44 92 GLU A C 1
ATOM 710 O O . GLU A 1 92 ? -2.957 1.343 17.284 1.00 97.44 92 GLU A O 1
ATOM 715 N N . THR A 1 93 ? -3.651 3.479 17.396 1.00 96.62 93 THR A N 1
ATOM 716 C CA . THR A 1 93 ? -2.733 3.850 18.471 1.00 96.62 93 THR A CA 1
ATOM 717 C C . THR A 1 93 ? -3.445 4.511 19.642 1.00 96.62 93 THR A C 1
ATOM 719 O O . THR A 1 93 ? -4.611 4.889 19.569 1.00 96.62 93 THR A O 1
ATOM 722 N N . ASP A 1 94 ? -2.742 4.662 20.762 1.00 94.44 94 ASP A N 1
ATOM 723 C CA . ASP A 1 94 ? -3.240 5.368 21.947 1.00 94.44 94 ASP A CA 1
ATOM 724 C C . ASP A 1 94 ? -3.140 6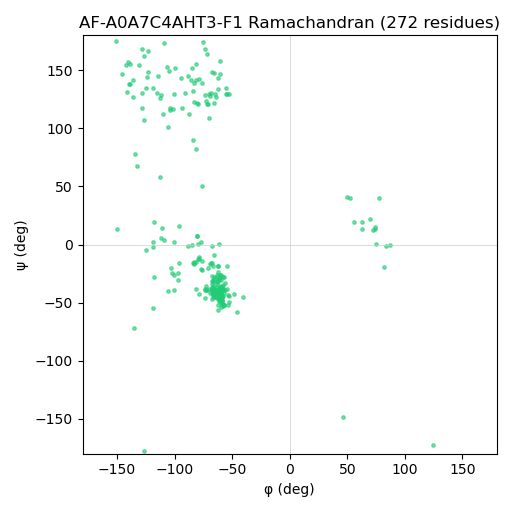.905 21.843 1.00 94.44 94 ASP A C 1
ATOM 726 O O . ASP A 1 94 ? -3.531 7.628 22.773 1.00 94.44 94 ASP A O 1
ATOM 730 N N . GLY A 1 95 ? -2.625 7.405 20.713 1.00 88.81 95 GLY A N 1
ATOM 731 C CA . GLY A 1 95 ? -2.424 8.824 20.439 1.00 88.81 95 GLY A CA 1
ATOM 732 C C . GLY A 1 95 ? -1.319 9.467 21.281 1.00 88.81 95 GLY A C 1
ATOM 733 O O . GLY A 1 95 ? -1.356 10.680 21.492 1.00 88.81 95 GLY A O 1
ATOM 734 N N . THR A 1 96 ? -0.371 8.688 21.818 1.00 84.06 96 THR A N 1
ATOM 735 C CA . THR A 1 96 ? 0.702 9.219 22.671 1.00 84.06 96 THR A CA 1
ATOM 736 C C . THR A 1 96 ? 1.983 9.550 21.892 1.00 84.06 96 THR A C 1
ATOM 738 O O . THR A 1 96 ? 2.648 8.681 21.343 1.00 84.06 96 THR A O 1
ATOM 741 N N . GLY A 1 97 ? 2.367 10.833 21.901 1.00 76.75 97 GLY A N 1
ATOM 742 C CA . GLY A 1 97 ? 3.721 11.327 21.601 1.00 76.75 97 GLY A CA 1
ATOM 743 C C . GLY A 1 97 ? 4.433 10.755 20.362 1.00 76.75 97 GLY A C 1
ATOM 744 O O . GLY A 1 97 ? 3.827 10.446 19.342 1.00 76.75 97 GLY A O 1
ATOM 745 N N . SER A 1 98 ? 5.766 10.670 20.445 1.00 79.44 98 SER A N 1
ATOM 746 C CA . SER A 1 98 ? 6.650 10.183 19.370 1.00 79.44 98 SER A CA 1
ATOM 747 C C . SER A 1 98 ? 6.746 8.653 19.281 1.00 79.44 98 SER A C 1
ATOM 749 O O . SER A 1 98 ? 7.232 8.112 18.283 1.00 79.44 98 SER A O 1
ATOM 751 N N . HIS A 1 99 ? 6.302 7.948 20.323 1.00 83.81 99 HIS A N 1
ATOM 752 C CA . HIS A 1 99 ? 6.361 6.492 20.434 1.00 83.81 99 HIS A CA 1
ATOM 753 C C . HIS A 1 99 ? 5.006 5.945 20.886 1.00 83.81 99 HIS A C 1
ATOM 755 O O . HIS A 1 99 ? 4.898 5.453 22.009 1.00 83.81 99 HIS A O 1
ATOM 761 N N . PRO A 1 100 ? 3.975 6.054 20.033 1.00 92.38 100 PRO A N 1
ATOM 762 C CA . PRO A 1 100 ? 2.645 5.606 20.395 1.00 92.38 100 PRO A CA 1
ATOM 763 C C . PRO A 1 100 ? 2.603 4.091 20.586 1.00 92.38 100 PRO A C 1
ATOM 765 O O . PRO A 1 100 ? 3.302 3.338 19.899 1.00 92.38 100 PRO A O 1
ATOM 768 N N . THR A 1 101 ? 1.739 3.649 21.496 1.00 94.06 101 THR A N 1
ATOM 769 C CA . THR A 1 101 ? 1.444 2.225 21.675 1.00 94.06 101 THR A CA 1
ATOM 770 C C . THR A 1 101 ? 0.383 1.810 20.667 1.00 94.06 101 THR A C 1
ATOM 772 O O . THR A 1 101 ? -0.647 2.477 20.555 1.00 94.06 101 THR A O 1
ATOM 775 N N . VAL A 1 102 ? 0.603 0.695 19.968 1.00 97.00 102 VAL A N 1
ATOM 776 C CA . VAL A 1 102 ? -0.418 0.072 19.113 1.00 97.00 102 VAL A CA 1
ATOM 777 C C . VAL A 1 102 ? -1.519 -0.506 19.995 1.00 97.00 102 VAL A C 1
ATOM 779 O O . VAL A 1 102 ? -1.228 -1.262 20.923 1.00 97.00 102 VAL A O 1
ATOM 782 N N . THR A 1 103 ? -2.770 -0.148 19.718 1.00 97.44 103 THR A N 1
ATOM 783 C CA . THR A 1 103 ? -3.947 -0.510 20.527 1.00 97.44 103 THR A CA 1
ATOM 784 C C . THR A 1 103 ? -4.791 -1.583 19.860 1.00 97.44 103 THR A C 1
ATOM 786 O O . THR A 1 103 ? -5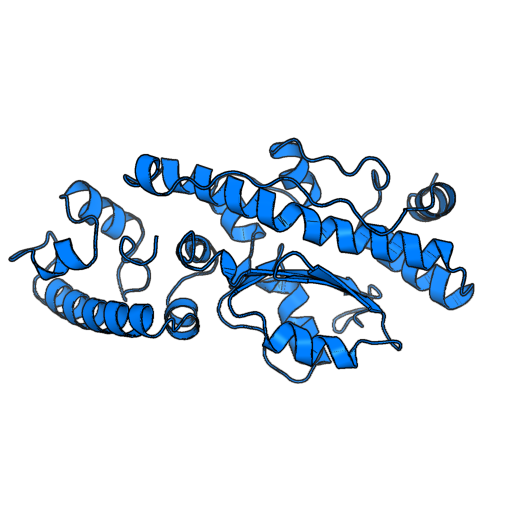.232 -2.516 20.535 1.00 97.44 103 THR A O 1
ATOM 789 N N . ALA A 1 104 ? -4.957 -1.484 18.543 1.00 98.00 104 ALA A N 1
ATOM 790 C CA . ALA A 1 104 ? -5.603 -2.480 17.708 1.00 98.00 104 ALA A CA 1
ATOM 791 C C . ALA A 1 104 ? -4.893 -2.592 16.353 1.00 98.00 104 ALA A C 1
ATOM 793 O O . ALA A 1 104 ? -4.238 -1.651 15.910 1.00 98.00 104 ALA A O 1
ATOM 794 N N . VAL A 1 105 ? -5.003 -3.752 15.715 1.00 98.38 105 VAL A N 1
ATOM 795 C CA . VAL A 1 105 ? -4.508 -3.999 14.355 1.00 98.38 105 VAL A CA 1
ATOM 796 C C . VAL A 1 105 ? -5.545 -4.819 13.609 1.00 98.38 105 VAL A C 1
ATOM 798 O O . VAL A 1 105 ? -6.054 -5.792 14.161 1.00 98.38 105 VAL A O 1
ATOM 801 N N . SER A 1 106 ? -5.797 -4.483 12.349 1.00 98.50 106 SER A N 1
ATOM 802 C CA . SER A 1 106 ? -6.599 -5.290 11.432 1.00 98.50 106 SER A CA 1
ATOM 803 C C . SER A 1 106 ? -5.719 -5.777 10.294 1.00 98.50 106 SER A C 1
ATOM 805 O O . SER A 1 106 ? -5.003 -4.990 9.682 1.00 98.50 106 SER A O 1
ATOM 807 N N . LEU A 1 107 ? -5.774 -7.076 10.009 1.00 98.38 107 LEU A N 1
ATOM 808 C CA . LEU A 1 107 ? -5.072 -7.720 8.904 1.00 98.38 107 LEU A CA 1
ATOM 809 C C . LEU A 1 107 ? -6.066 -8.548 8.089 1.00 98.38 107 LEU A C 1
ATOM 811 O O . LEU A 1 107 ? -6.630 -9.519 8.591 1.00 98.38 107 LEU A O 1
ATOM 815 N N . LEU A 1 108 ? -6.253 -8.201 6.819 1.00 98.31 108 LEU A N 1
ATOM 816 C CA . LEU A 1 108 ? -6.989 -9.009 5.850 1.00 98.31 108 LEU A CA 1
ATOM 817 C C . LEU A 1 108 ? -5.984 -9.696 4.929 1.00 98.31 108 LEU A C 1
ATOM 819 O O . LEU A 1 108 ? -5.278 -9.037 4.173 1.00 98.31 108 LEU A O 1
ATOM 823 N N . HIS A 1 109 ? -5.920 -11.021 4.966 1.00 97.38 109 HIS A N 1
ATOM 824 C CA . HIS A 1 109 ? -5.026 -11.797 4.110 1.00 97.38 109 HIS A CA 1
ATOM 825 C C . HIS A 1 109 ? -5.740 -13.069 3.654 1.00 97.38 109 HIS A C 1
ATOM 827 O O . HIS A 1 109 ? -6.349 -13.767 4.465 1.00 97.38 109 HIS A O 1
ATOM 833 N N . GLN A 1 110 ? -5.705 -13.354 2.347 1.00 94.25 110 GLN A N 1
ATOM 834 C CA . GLN A 1 110 ? -6.386 -14.511 1.739 1.00 94.25 110 GLN A CA 1
ATOM 835 C C . GLN A 1 110 ? -7.884 -14.594 2.098 1.00 94.25 110 GLN A C 1
ATOM 837 O O . GLN A 1 110 ? -8.412 -15.663 2.393 1.00 94.25 110 GLN A O 1
ATOM 842 N N . GLY A 1 111 ? -8.571 -13.446 2.117 1.00 93.56 111 GLY A N 1
ATOM 843 C CA . GLY A 1 111 ? -10.001 -13.357 2.441 1.00 93.56 111 GLY A CA 1
ATOM 844 C C . GLY A 1 111 ? -10.346 -13.522 3.926 1.00 93.56 111 GLY A C 1
ATOM 845 O O . GLY A 1 111 ? -11.521 -13.446 4.282 1.00 93.56 111 GLY A O 1
ATOM 846 N N . ARG A 1 112 ? -9.356 -13.717 4.807 1.00 95.75 112 ARG A N 1
ATOM 847 C CA . ARG A 1 112 ? -9.553 -13.794 6.258 1.00 95.75 112 ARG A CA 1
ATOM 848 C C . ARG A 1 112 ? -9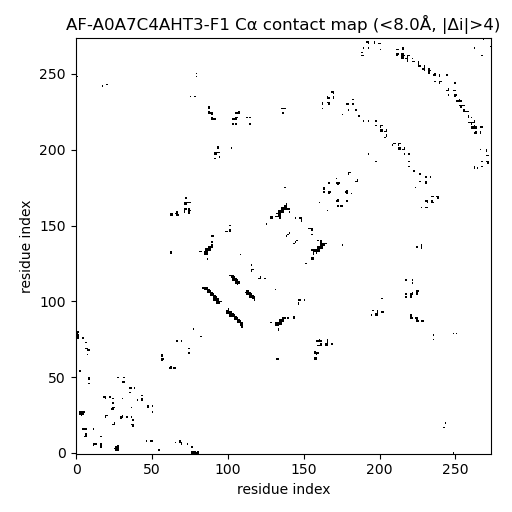.160 -12.477 6.916 1.00 95.75 112 ARG A C 1
ATOM 850 O O . ARG A 1 112 ? -7.990 -12.103 6.874 1.00 95.75 112 ARG A O 1
ATOM 857 N N . LEU A 1 113 ? -10.130 -11.808 7.536 1.00 97.69 113 LEU A N 1
ATOM 858 C CA . LEU A 1 113 ? -9.888 -10.681 8.433 1.00 97.69 113 LEU A CA 1
ATOM 859 C C . LEU A 1 113 ? -9.556 -11.213 9.833 1.00 97.69 113 LEU A C 1
ATOM 861 O O . LEU A 1 113 ? -10.359 -11.932 10.427 1.00 97.69 113 LEU A O 1
ATOM 865 N N . THR A 1 114 ? -8.396 -10.834 10.356 1.00 97.88 114 THR A N 1
ATOM 866 C CA . THR A 1 114 ? -7.994 -11.050 11.747 1.00 97.88 114 THR A CA 1
ATOM 867 C C . THR A 1 114 ? -7.768 -9.694 12.405 1.00 97.88 114 THR A C 1
ATOM 869 O O . THR A 1 114 ? -7.117 -8.827 11.824 1.00 97.88 114 THR A O 1
ATOM 872 N N . THR A 1 115 ? -8.279 -9.516 13.620 1.00 97.88 115 THR A N 1
ATOM 873 C CA . THR A 1 115 ? -8.014 -8.328 14.438 1.00 97.88 115 THR A CA 1
ATOM 874 C C . THR A 1 115 ? -7.227 -8.698 15.679 1.00 97.88 115 THR A C 1
ATOM 876 O O . THR A 1 115 ? -7.486 -9.747 16.267 1.00 97.88 115 THR A O 1
ATOM 879 N N . TYR A 1 116 ? -6.345 -7.808 16.109 1.00 97.81 116 TYR A N 1
ATOM 880 C CA . TYR A 1 116 ? -5.529 -7.963 17.306 1.00 97.81 116 TYR A CA 1
ATOM 881 C C . TYR A 1 116 ? -5.760 -6.770 18.228 1.00 97.81 116 TYR A C 1
ATOM 883 O O . TYR A 1 116 ? -5.926 -5.644 17.763 1.00 97.81 116 TYR A O 1
ATOM 891 N N . VAL A 1 117 ? -5.752 -7.001 19.536 1.00 97.44 117 VAL A N 1
ATOM 892 C CA . VAL A 1 117 ? -5.957 -6.009 20.591 1.00 97.44 117 VAL A CA 1
ATOM 893 C C . VAL A 1 117 ? -4.783 -6.046 21.562 1.00 97.44 117 VAL A C 1
ATOM 895 O O . VAL A 1 117 ? -4.338 -7.103 22.021 1.00 97.44 117 VAL A O 1
ATOM 898 N N . HIS A 1 118 ? -4.289 -4.865 21.917 1.00 95.50 118 HIS A N 1
ATOM 899 C CA . HIS A 1 118 ? -3.171 -4.718 22.835 1.00 95.50 118 HIS A CA 1
ATOM 900 C C . HIS A 1 118 ? -3.429 -5.426 24.173 1.00 95.50 118 HIS A C 1
ATOM 902 O O . HIS A 1 118 ? -4.462 -5.227 24.820 1.00 95.50 118 HIS A O 1
ATOM 908 N N . GLY A 1 119 ? -2.462 -6.247 24.591 1.00 92.88 119 GLY A N 1
ATOM 909 C CA . GLY A 1 119 ? -2.544 -7.054 25.809 1.00 92.88 119 GLY A CA 1
ATOM 910 C C . GLY A 1 119 ? -3.482 -8.264 25.723 1.00 92.88 119 GLY A C 1
ATOM 911 O O . GLY A 1 119 ? -3.818 -8.817 26.768 1.00 92.88 119 GLY A O 1
ATOM 912 N N . ARG A 1 120 ? -3.938 -8.661 24.523 1.00 93.44 120 ARG A N 1
ATOM 913 C CA . ARG A 1 120 ? -4.747 -9.875 24.318 1.00 93.44 120 ARG A CA 1
ATOM 914 C C . ARG A 1 120 ? -4.080 -10.892 23.395 1.00 93.44 120 ARG A C 1
ATOM 916 O O . ARG A 1 120 ? -3.940 -12.045 23.779 1.00 93.44 120 ARG A O 1
ATOM 923 N N . ASP A 1 121 ? -3.697 -10.481 22.192 1.00 92.50 121 ASP A N 1
ATOM 924 C CA . ASP A 1 121 ? -3.327 -11.410 21.111 1.00 92.50 121 ASP A CA 1
ATOM 925 C C . ASP A 1 121 ? -2.281 -10.842 20.133 1.00 92.50 121 ASP A C 1
ATOM 927 O O . ASP A 1 121 ? -2.025 -11.443 19.090 1.00 92.50 121 ASP A O 1
ATOM 931 N N . MET A 1 122 ? -1.618 -9.735 20.488 1.00 90.94 122 MET A N 1
ATOM 932 C CA . MET A 1 122 ? -0.579 -9.100 19.658 1.00 90.94 122 MET A CA 1
ATOM 933 C C . MET A 1 122 ? 0.591 -10.031 19.315 1.00 90.94 122 MET A C 1
ATOM 935 O O . MET A 1 122 ? 1.175 -9.890 18.245 1.00 90.94 122 MET A O 1
ATOM 939 N N . ASP A 1 123 ? 0.895 -11.020 20.158 1.00 88.81 123 ASP A N 1
ATOM 940 C CA . ASP A 1 123 ? 1.967 -11.990 19.894 1.00 88.81 123 ASP A CA 1
ATOM 941 C C . ASP A 1 123 ? 1.707 -12.805 18.612 1.00 88.81 123 ASP A C 1
ATOM 943 O O . ASP A 1 123 ? 2.638 -13.181 17.901 1.00 88.81 123 ASP A O 1
ATOM 947 N N . ARG A 1 124 ? 0.431 -13.018 18.255 1.00 93.00 124 ARG A N 1
ATOM 948 C CA . ARG A 1 124 ? 0.026 -13.761 17.049 1.00 93.00 124 ARG A CA 1
ATOM 949 C C . ARG A 1 124 ? 0.190 -12.950 15.765 1.00 93.00 124 ARG A C 1
ATOM 951 O O . ARG A 1 124 ? 0.307 -13.535 14.689 1.00 93.00 124 ARG A O 1
ATOM 958 N N . LEU A 1 125 ? 0.217 -11.617 15.860 1.00 93.88 125 LEU A N 1
ATOM 959 C CA . LEU A 1 125 ? 0.367 -10.734 14.701 1.00 93.88 125 LEU A CA 1
ATOM 960 C C . LEU A 1 125 ? 1.677 -11.011 13.961 1.00 93.88 125 LEU A C 1
ATOM 962 O O . LEU A 1 125 ? 1.692 -10.994 12.734 1.00 93.88 125 LEU A O 1
ATOM 966 N N . HIS A 1 126 ? 2.762 -11.289 14.690 1.00 90.44 126 HIS A N 1
ATOM 967 C CA . HIS A 1 126 ? 4.060 -11.573 14.082 1.00 90.44 126 HIS A CA 1
ATOM 968 C C . HIS A 1 126 ? 3.995 -12.780 13.133 1.00 90.44 126 HIS A C 1
ATOM 970 O O . HIS A 1 126 ? 4.454 -12.703 11.992 1.00 90.44 126 HIS A O 1
ATOM 976 N N . GLU A 1 127 ? 3.373 -13.872 13.581 1.00 91.06 127 GLU A N 1
ATOM 977 C CA . GLU A 1 127 ? 3.240 -15.108 12.806 1.00 91.06 127 GLU A CA 1
ATOM 978 C C . GLU A 1 127 ? 2.344 -14.936 11.576 1.00 91.06 127 GLU A C 1
ATOM 980 O O . GLU A 1 127 ? 2.642 -15.468 10.504 1.00 91.06 127 GLU A O 1
ATOM 985 N N . ASP A 1 128 ? 1.238 -14.202 11.714 1.00 94.38 128 ASP A N 1
ATOM 986 C CA . ASP A 1 128 ? 0.316 -13.957 10.606 1.00 94.38 128 ASP A CA 1
ATOM 987 C C . ASP A 1 128 ? 0.911 -12.972 9.585 1.00 94.38 128 ASP A C 1
ATOM 989 O O . ASP A 1 128 ? 0.792 -13.195 8.376 1.00 94.38 128 ASP A O 1
ATOM 993 N N . LEU A 1 129 ? 1.617 -11.930 10.041 1.00 93.31 129 LEU A N 1
ATOM 994 C CA . LEU A 1 129 ? 2.284 -10.958 9.170 1.00 93.31 129 LEU A CA 1
ATOM 995 C C . LEU A 1 129 ? 3.446 -11.591 8.392 1.00 93.31 129 LEU A C 1
ATOM 997 O O . LEU A 1 129 ? 3.646 -11.255 7.228 1.00 93.31 129 LEU A O 1
ATOM 1001 N N . ALA A 1 130 ? 4.160 -12.560 8.975 1.00 91.62 130 ALA A N 1
ATOM 1002 C CA . ALA A 1 130 ? 5.222 -13.303 8.290 1.00 91.62 130 ALA A CA 1
ATOM 1003 C C . ALA A 1 130 ? 4.726 -14.109 7.070 1.00 91.62 130 ALA A C 1
ATOM 1005 O O . ALA A 1 130 ? 5.520 -14.484 6.208 1.00 91.62 130 ALA A O 1
ATOM 1006 N N . ARG A 1 131 ? 3.415 -14.376 6.971 1.00 93.31 131 ARG A N 1
ATOM 1007 C CA . ARG A 1 131 ? 2.801 -15.056 5.815 1.00 93.31 131 ARG A CA 1
ATOM 1008 C C . ARG A 1 131 ? 2.481 -14.099 4.667 1.00 93.31 131 ARG A C 1
ATOM 1010 O O . ARG A 1 131 ? 2.216 -14.561 3.557 1.00 93.31 131 ARG A O 1
ATOM 1017 N N . VAL A 1 132 ? 2.469 -12.793 4.921 1.00 96.31 132 VAL A N 1
ATOM 1018 C CA . VAL A 1 132 ? 2.190 -11.766 3.915 1.00 96.31 132 VAL A CA 1
ATOM 1019 C C . VAL A 1 132 ? 3.459 -11.511 3.111 1.00 96.31 132 VAL A C 1
ATOM 1021 O O . VAL A 1 132 ? 4.482 -11.119 3.664 1.00 96.31 132 VAL A O 1
ATOM 1024 N N . ARG A 1 133 ? 3.399 -11.705 1.790 1.00 96.25 133 ARG A N 1
ATOM 1025 C CA . ARG A 1 133 ? 4.545 -11.423 0.903 1.00 96.25 133 ARG A CA 1
ATOM 1026 C C . ARG A 1 133 ? 4.453 -10.051 0.241 1.00 96.25 133 ARG A C 1
ATOM 1028 O O . ARG A 1 133 ? 5.480 -9.510 -0.143 1.00 96.25 133 ARG A O 1
ATOM 1035 N N . LEU A 1 134 ? 3.245 -9.501 0.104 1.00 97.88 134 LEU A N 1
ATOM 1036 C CA . LEU A 1 134 ? 2.994 -8.151 -0.397 1.00 97.88 134 LEU A CA 1
ATOM 1037 C C . LEU A 1 134 ? 2.126 -7.402 0.615 1.00 97.88 134 LEU A C 1
ATOM 1039 O O . LEU A 1 134 ? 0.937 -7.677 0.739 1.00 97.88 134 LEU A O 1
ATOM 1043 N N . LEU A 1 135 ? 2.705 -6.456 1.344 1.00 98.31 135 LEU A N 1
ATOM 1044 C CA . LEU A 1 135 ? 1.943 -5.605 2.248 1.00 98.31 135 LEU A CA 1
ATOM 1045 C C . LEU A 1 135 ? 1.182 -4.544 1.445 1.00 98.31 135 LEU A C 1
ATOM 1047 O O . LEU A 1 135 ? 1.725 -3.945 0.515 1.00 98.31 135 LEU A O 1
ATOM 1051 N N . VAL A 1 136 ? -0.058 -4.270 1.826 1.00 98.62 136 VAL A N 1
ATOM 1052 C CA . VAL A 1 136 ? -0.856 -3.150 1.329 1.00 98.62 136 VAL A CA 1
ATOM 1053 C C . VAL A 1 136 ? -1.404 -2.389 2.529 1.00 98.62 136 VAL A C 1
ATOM 1055 O O . VAL A 1 136 ? -1.976 -2.982 3.437 1.00 98.62 136 VAL A O 1
ATOM 1058 N N . SER A 1 137 ? -1.244 -1.072 2.545 1.00 98.50 137 SER A N 1
ATOM 1059 C CA . SER A 1 137 ? -1.817 -0.220 3.594 1.00 98.50 137 SER A CA 1
ATOM 1060 C C . SER A 1 137 ? -2.123 1.173 3.056 1.00 98.50 137 SER A C 1
ATOM 1062 O O . SER A 1 137 ? -1.797 1.486 1.906 1.00 98.50 137 SER A O 1
ATOM 1064 N N . PHE A 1 138 ? -2.743 2.028 3.869 1.00 98.06 138 PHE A N 1
ATOM 1065 C CA . PHE A 1 138 ? -2.948 3.434 3.537 1.00 98.06 138 PHE A CA 1
ATOM 1066 C C . PHE A 1 138 ? -2.062 4.315 4.419 1.00 98.06 138 PHE A C 1
ATOM 1068 O O . PHE A 1 138 ? -2.288 4.429 5.612 1.00 98.06 138 PHE A O 1
ATOM 1075 N N . ASN A 1 139 ? -1.068 4.987 3.829 1.00 97.25 139 ASN A N 1
ATOM 1076 C CA . ASN A 1 139 ? -0.078 5.799 4.546 1.00 97.25 139 ASN A CA 1
ATOM 1077 C C . ASN A 1 139 ? 0.824 5.013 5.524 1.00 97.25 139 ASN A C 1
ATOM 1079 O O . ASN A 1 139 ? 1.553 5.616 6.319 1.00 97.25 139 ASN A O 1
ATOM 1083 N N . GLY A 1 140 ? 0.837 3.682 5.452 1.00 96.56 140 GLY A N 1
ATOM 1084 C CA . GLY A 1 140 ? 1.605 2.880 6.395 1.00 96.56 140 GLY A CA 1
ATOM 1085 C C . GLY A 1 140 ? 3.108 2.948 6.227 1.00 96.56 140 GLY A C 1
ATOM 1086 O O . GLY A 1 140 ? 3.822 2.708 7.194 1.00 96.56 140 GLY A O 1
ATOM 1087 N N . ALA A 1 141 ? 3.624 3.349 5.060 1.00 95.25 141 ALA A N 1
ATOM 1088 C CA . ALA A 1 141 ? 5.070 3.496 4.887 1.00 95.25 141 ALA A CA 1
ATOM 1089 C C . ALA A 1 141 ? 5.609 4.635 5.767 1.00 95.25 141 ALA A C 1
ATOM 1091 O O . ALA A 1 141 ? 6.766 4.622 6.180 1.00 95.25 141 ALA A O 1
ATOM 1092 N N . CYS A 1 142 ? 4.761 5.626 6.058 1.00 94.62 142 CYS A N 1
ATOM 1093 C CA . CYS A 1 142 ? 5.094 6.771 6.895 1.00 94.62 142 CYS A CA 1
ATOM 1094 C C . CYS A 1 142 ? 4.658 6.615 8.358 1.00 94.62 142 CYS A C 1
ATOM 1096 O O . CYS A 1 142 ? 5.109 7.409 9.183 1.00 94.62 142 CYS A O 1
ATOM 1098 N N . PHE A 1 143 ? 3.769 5.668 8.673 1.00 94.25 143 PHE A N 1
ATOM 1099 C CA . PHE A 1 143 ? 3.140 5.564 9.992 1.00 94.25 143 PHE A CA 1
ATOM 1100 C C . PHE A 1 143 ? 3.116 4.124 10.521 1.00 94.25 143 PHE A C 1
ATOM 1102 O O . PHE A 1 143 ? 3.899 3.810 11.417 1.00 94.25 143 PHE A O 1
ATOM 1109 N N . ASP A 1 144 ? 2.285 3.250 9.944 1.00 96.06 144 ASP A N 1
ATOM 1110 C CA . ASP A 1 144 ? 2.045 1.892 10.456 1.00 96.06 144 ASP A CA 1
ATOM 1111 C C . ASP A 1 144 ? 3.326 1.059 10.561 1.00 96.06 144 ASP A C 1
ATOM 1113 O O . ASP A 1 144 ? 3.645 0.520 11.619 1.00 96.06 144 ASP A O 1
ATOM 1117 N N . VAL A 1 145 ? 4.087 0.973 9.464 1.00 95.62 145 VAL A N 1
ATOM 1118 C CA . VAL A 1 145 ? 5.244 0.078 9.337 1.00 95.62 145 VAL A CA 1
ATOM 1119 C C . VAL A 1 145 ? 6.333 0.431 10.357 1.00 95.62 145 VAL A C 1
ATOM 1121 O O . VAL A 1 145 ? 6.701 -0.454 11.128 1.00 95.62 145 VAL A O 1
ATOM 1124 N N . PRO A 1 146 ? 6.803 1.692 10.478 1.00 95.38 146 PRO A N 1
ATOM 1125 C CA . PRO A 1 146 ? 7.792 2.044 11.502 1.00 95.38 146 PRO A CA 1
ATOM 1126 C C . PRO A 1 146 ? 7.355 1.748 12.945 1.00 95.38 146 PRO A C 1
ATOM 1128 O O . PRO A 1 146 ? 8.195 1.424 13.790 1.00 95.38 146 PRO A O 1
ATOM 1131 N N . ILE A 1 147 ? 6.062 1.893 13.256 1.00 95.31 147 ILE A N 1
ATOM 1132 C CA . ILE A 1 147 ? 5.523 1.624 14.597 1.00 95.31 147 ILE A CA 1
ATOM 1133 C C . ILE A 1 147 ? 5.476 0.113 14.847 1.00 95.31 147 ILE A C 1
ATOM 1135 O O . ILE A 1 147 ? 5.939 -0.350 15.892 1.00 95.31 147 ILE A O 1
ATOM 1139 N N . LEU A 1 148 ? 4.975 -0.655 13.880 1.00 94.00 148 LEU A N 1
ATOM 1140 C CA . LEU A 1 148 ? 4.883 -2.110 13.962 1.00 94.00 148 LEU A CA 1
ATOM 1141 C C . LEU A 1 148 ? 6.247 -2.779 14.052 1.00 94.00 148 LEU A C 1
ATOM 1143 O O . LEU A 1 148 ? 6.426 -3.653 14.893 1.00 94.00 148 LEU A O 1
ATOM 1147 N N . GLU A 1 149 ? 7.223 -2.356 13.248 1.00 94.44 149 GLU A N 1
ATOM 1148 C CA . GLU A 1 149 ? 8.568 -2.937 13.299 1.00 94.44 149 GLU A CA 1
ATOM 1149 C C . GLU A 1 149 ? 9.224 -2.721 14.665 1.00 94.44 149 GLU A C 1
ATOM 1151 O O . GLU A 1 149 ? 9.869 -3.621 15.206 1.00 94.44 149 GLU A O 1
ATOM 1156 N N . ARG A 1 150 ? 9.011 -1.544 15.269 1.00 93.75 150 ARG A N 1
ATOM 1157 C CA . ARG A 1 150 ? 9.484 -1.245 16.625 1.00 93.75 150 ARG A CA 1
ATOM 1158 C C . ARG A 1 150 ? 8.786 -2.106 17.673 1.00 93.75 150 ARG A C 1
ATOM 1160 O O . ARG A 1 150 ? 9.453 -2.594 18.578 1.00 93.75 150 ARG A O 1
ATOM 1167 N N . MET A 1 151 ? 7.467 -2.261 17.567 1.00 92.81 151 MET A N 1
ATOM 1168 C CA . MET A 1 151 ? 6.675 -3.063 18.501 1.00 92.81 151 MET A CA 1
ATOM 1169 C C . MET A 1 151 ? 7.052 -4.547 18.432 1.00 92.81 151 MET A C 1
ATOM 1171 O O . MET A 1 151 ? 7.215 -5.182 19.468 1.00 92.81 151 MET A O 1
ATOM 1175 N N . LEU A 1 152 ? 7.185 -5.090 17.220 1.00 90.12 152 LEU A N 1
ATOM 1176 C CA . LEU A 1 152 ? 7.444 -6.510 16.983 1.00 90.12 152 LEU A CA 1
ATOM 1177 C C . LEU A 1 152 ? 8.929 -6.877 17.101 1.00 90.12 152 LEU A C 1
ATOM 1179 O O . LEU A 1 152 ? 9.255 -8.057 17.177 1.00 90.12 152 LEU A O 1
ATOM 1183 N N . GLY A 1 153 ? 9.839 -5.898 17.051 1.00 91.12 153 GLY A N 1
ATOM 1184 C CA . GLY A 1 153 ? 11.280 -6.158 16.965 1.00 91.12 153 GLY A CA 1
ATOM 1185 C C . GLY A 1 153 ? 11.686 -6.893 15.680 1.00 91.12 153 GLY A C 1
ATOM 1186 O O . GLY A 1 153 ? 12.753 -7.501 15.622 1.00 91.12 153 GLY A O 1
ATOM 1187 N N . ALA A 1 154 ? 10.837 -6.853 14.652 1.00 87.69 154 ALA A N 1
ATOM 1188 C CA . ALA A 1 154 ? 10.989 -7.579 13.399 1.00 87.69 154 ALA A CA 1
ATOM 1189 C C . ALA A 1 154 ? 10.605 -6.688 12.220 1.00 87.69 154 ALA A C 1
ATOM 1191 O O . ALA A 1 154 ? 9.828 -5.750 12.370 1.00 87.69 154 ALA A O 1
ATOM 1192 N N . ARG A 1 155 ? 11.143 -6.988 11.036 1.00 90.31 155 ARG A N 1
ATOM 1193 C CA . ARG A 1 155 ? 10.828 -6.221 9.827 1.00 90.31 155 ARG A CA 1
ATOM 1194 C C . ARG A 1 155 ? 9.473 -6.616 9.252 1.00 90.31 155 ARG A C 1
ATOM 1196 O O . ARG A 1 155 ? 9.140 -7.800 9.225 1.00 90.31 155 ARG A O 1
ATOM 1203 N N . ALA A 1 156 ? 8.737 -5.634 8.743 1.00 90.94 156 ALA A N 1
ATOM 1204 C CA . ALA A 1 156 ? 7.547 -5.872 7.938 1.00 90.94 156 ALA A CA 1
ATOM 1205 C C . ALA A 1 156 ? 7.943 -6.407 6.542 1.00 90.94 156 ALA A C 1
ATOM 1207 O O . ALA A 1 156 ? 9.109 -6.278 6.141 1.00 90.94 156 ALA A O 1
ATOM 1208 N N . PRO A 1 157 ? 7.003 -6.997 5.775 1.00 92.06 157 PRO A N 1
ATOM 1209 C CA . PRO A 1 157 ? 7.266 -7.400 4.396 1.00 92.06 157 PRO A CA 1
ATOM 1210 C C . PRO A 1 157 ? 7.826 -6.231 3.576 1.00 92.06 157 PRO A C 1
ATOM 1212 O O . PRO A 1 157 ? 7.258 -5.138 3.580 1.00 92.06 157 PRO A O 1
ATOM 1215 N N . ARG A 1 158 ? 8.947 -6.443 2.870 1.00 92.19 158 ARG A N 1
ATOM 1216 C CA . ARG A 1 158 ? 9.622 -5.353 2.141 1.00 92.19 158 ARG A CA 1
ATOM 1217 C C . ARG A 1 158 ? 8.819 -4.897 0.934 1.00 92.19 158 ARG A C 1
ATOM 1219 O O . ARG A 1 158 ? 8.793 -3.707 0.624 1.00 92.19 158 ARG A O 1
ATOM 1226 N N . ALA A 1 159 ? 8.189 -5.838 0.234 1.00 96.50 159 ALA A N 1
ATOM 1227 C CA . ALA A 1 159 ? 7.276 -5.512 -0.844 1.00 96.50 159 ALA A CA 1
ATOM 1228 C C . ALA A 1 159 ? 6.011 -4.888 -0.266 1.00 96.50 159 ALA A C 1
ATOM 1230 O O . ALA A 1 159 ? 5.196 -5.555 0.369 1.00 96.50 159 ALA A O 1
ATOM 1231 N N . HIS A 1 160 ? 5.871 -3.586 -0.496 1.00 97.44 160 HIS A N 1
ATOM 1232 C CA . HIS A 1 160 ? 4.820 -2.776 0.094 1.00 97.44 160 HIS A CA 1
ATOM 1233 C C . HIS A 1 160 ? 4.202 -1.845 -0.944 1.00 97.44 160 HIS A C 1
ATOM 1235 O O . HIS A 1 160 ? 4.893 -1.083 -1.624 1.00 97.44 160 HIS A O 1
ATOM 1241 N N . VAL A 1 161 ? 2.878 -1.901 -1.053 1.00 98.25 161 VAL A N 1
ATOM 1242 C CA . VAL A 1 161 ? 2.062 -0.957 -1.811 1.00 98.25 161 VAL A CA 1
ATOM 1243 C C . VAL A 1 161 ? 1.336 -0.049 -0.826 1.00 98.25 161 VAL A C 1
ATOM 1245 O O . VAL A 1 161 ? 0.314 -0.414 -0.251 1.00 98.25 161 VAL A O 1
ATOM 1248 N N . ASP A 1 162 ? 1.856 1.161 -0.654 1.00 98.06 162 ASP A N 1
ATOM 1249 C CA . ASP A 1 162 ? 1.174 2.192 0.122 1.00 98.06 162 ASP A CA 1
ATOM 1250 C C . ASP A 1 162 ? 0.205 2.974 -0.780 1.00 98.06 162 ASP A C 1
ATOM 1252 O O . ASP A 1 162 ? 0.595 3.726 -1.689 1.00 98.06 162 ASP A O 1
ATOM 1256 N N . LEU A 1 163 ? -1.087 2.794 -0.506 1.00 98.06 163 LEU A N 1
ATOM 1257 C CA . LEU A 1 163 ? -2.182 3.348 -1.287 1.00 98.06 163 LEU A CA 1
ATOM 1258 C C . LEU A 1 163 ? -2.216 4.866 -1.289 1.00 98.06 163 LEU A C 1
ATOM 1260 O O . LEU A 1 163 ? -2.656 5.435 -2.285 1.00 98.06 163 LEU A O 1
ATOM 1264 N N . ARG A 1 164 ? -1.687 5.548 -0.267 1.00 97.69 164 ARG A N 1
ATOM 1265 C CA . ARG A 1 164 ? -1.609 7.016 -0.277 1.00 97.69 164 ARG A CA 1
ATOM 1266 C C . ARG A 1 164 ? -0.836 7.510 -1.500 1.00 97.69 164 ARG A C 1
ATOM 1268 O O . ARG A 1 164 ? -1.222 8.501 -2.122 1.00 97.69 164 ARG A O 1
ATOM 1275 N N . PHE A 1 165 ? 0.261 6.839 -1.852 1.00 97.00 165 PHE A N 1
ATOM 1276 C CA . PHE A 1 165 ? 1.102 7.232 -2.984 1.00 97.00 165 PHE A CA 1
ATOM 1277 C C . PHE A 1 165 ? 0.540 6.748 -4.316 1.00 97.00 165 PHE A C 1
ATOM 1279 O O . PHE A 1 165 ? 0.593 7.493 -5.295 1.00 97.00 165 PHE A O 1
ATOM 1286 N N . VAL A 1 166 ? -0.018 5.537 -4.351 1.00 97.31 166 VAL A N 1
ATOM 1287 C CA . VAL A 1 166 ? -0.620 4.963 -5.563 1.00 97.31 166 VAL A CA 1
ATOM 1288 C C . VAL A 1 166 ? -1.880 5.728 -5.976 1.00 97.31 166 VAL A C 1
ATOM 1290 O O . VAL A 1 166 ? -1.981 6.143 -7.127 1.00 97.31 166 VAL A O 1
ATOM 1293 N N . LEU A 1 167 ? -2.787 6.024 -5.042 1.00 97.56 167 LEU A N 1
ATOM 1294 C CA . LEU A 1 167 ? -3.978 6.844 -5.301 1.00 97.56 167 LEU A CA 1
ATOM 1295 C C . LEU A 1 167 ? -3.597 8.253 -5.754 1.00 97.56 167 LEU A C 1
ATOM 1297 O O . LEU A 1 167 ? -4.146 8.757 -6.732 1.00 97.56 167 LEU A O 1
ATOM 1301 N N . ARG A 1 168 ? -2.587 8.862 -5.118 1.00 96.69 168 ARG A N 1
ATOM 1302 C CA . ARG A 1 168 ? -2.072 10.167 -5.546 1.00 96.69 168 ARG A CA 1
ATOM 1303 C C . ARG A 1 168 ? -1.525 10.131 -6.971 1.00 96.69 168 ARG A C 1
ATOM 1305 O O . ARG A 1 168 ? -1.717 11.104 -7.700 1.00 96.69 168 ARG A O 1
ATOM 1312 N N . ALA A 1 169 ? -0.843 9.053 -7.359 1.00 94.75 169 ALA A N 1
ATOM 1313 C CA . ALA A 1 169 ? -0.369 8.861 -8.727 1.00 94.75 169 ALA A CA 1
ATOM 1314 C C . ALA A 1 169 ? -1.536 8.701 -9.718 1.00 94.75 169 ALA A C 1
ATOM 1316 O O . ALA A 1 169 ? -1.442 9.205 -10.832 1.00 94.75 169 ALA A O 1
ATOM 1317 N N . ALA A 1 170 ? -2.640 8.083 -9.289 1.00 95.56 170 ALA A N 1
ATOM 1318 C CA . ALA A 1 170 ? -3.893 7.977 -10.041 1.00 95.56 170 ALA A CA 1
ATOM 1319 C C . ALA A 1 170 ? -4.737 9.273 -10.035 1.00 95.56 170 ALA A C 1
ATOM 1321 O O . ALA A 1 170 ? -5.835 9.300 -10.574 1.00 95.56 170 ALA A O 1
ATOM 1322 N N . GLY A 1 171 ? -4.258 10.357 -9.413 1.00 95.88 171 GLY A N 1
ATOM 1323 C CA . GLY A 1 171 ? -4.971 11.638 -9.351 1.00 95.88 171 GLY A CA 1
ATOM 1324 C C . GLY A 1 171 ? -5.961 11.783 -8.187 1.00 95.88 171 GLY A C 1
ATOM 1325 O O . GLY A 1 171 ? -6.520 12.865 -8.009 1.00 95.88 171 GLY A O 1
ATOM 1326 N N . VAL A 1 172 ? -6.119 10.765 -7.339 1.00 96.62 172 VAL A N 1
ATOM 1327 C CA . VAL A 1 172 ? -7.013 10.783 -6.170 1.00 96.62 172 VAL A CA 1
ATOM 1328 C C . VAL A 1 172 ? -6.253 11.267 -4.933 1.00 96.62 172 VAL A C 1
ATOM 1330 O O . VAL A 1 172 ? -5.146 10.817 -4.638 1.00 96.62 172 VAL A O 1
ATOM 1333 N N . ARG A 1 173 ? -6.818 12.230 -4.198 1.00 94.38 173 ARG A N 1
ATOM 1334 C CA . ARG A 1 173 ? -6.167 12.873 -3.044 1.00 94.38 173 ARG A CA 1
ATOM 1335 C C . ARG A 1 173 ? -7.092 12.909 -1.833 1.00 94.38 173 ARG A C 1
ATOM 1337 O O . ARG A 1 173 ? -8.307 12.977 -1.976 1.00 94.38 173 ARG A O 1
ATOM 1344 N N . GLY A 1 174 ? -6.490 12.963 -0.648 1.00 94.69 174 GLY A N 1
ATOM 1345 C CA . GLY A 1 174 ? -7.189 13.054 0.632 1.00 94.69 174 GLY A CA 1
ATOM 1346 C C . GLY A 1 174 ? -6.788 11.924 1.575 1.00 94.69 174 GLY A C 1
ATOM 1347 O O . GLY A 1 174 ? -5.848 11.182 1.293 1.00 94.69 174 GLY A O 1
ATOM 1348 N N . GLY A 1 175 ? -7.486 11.821 2.705 1.00 94.81 175 GLY A N 1
ATOM 1349 C CA . GLY A 1 175 ? -7.401 10.653 3.586 1.00 94.81 175 GLY A CA 1
ATOM 1350 C C . GLY A 1 175 ? -8.163 9.453 3.019 1.00 94.81 175 GLY A C 1
ATOM 1351 O O . GLY A 1 175 ? -8.869 9.579 2.014 1.00 94.81 175 GLY A O 1
ATOM 1352 N N . LEU A 1 176 ? -8.057 8.306 3.690 1.00 95.31 176 LEU A N 1
ATOM 1353 C CA . LEU A 1 176 ? -8.653 7.043 3.252 1.00 95.31 176 LEU A CA 1
ATOM 1354 C C . LEU A 1 176 ? -10.156 7.178 2.968 1.00 95.31 176 LEU A C 1
ATOM 1356 O O . LEU A 1 176 ? -10.587 6.957 1.839 1.00 95.31 176 LEU A O 1
ATOM 1360 N N . LYS A 1 177 ? -10.926 7.712 3.924 1.00 92.00 177 LYS A N 1
ATOM 1361 C CA . LYS A 1 177 ? -12.371 7.965 3.766 1.00 92.00 177 LYS A CA 1
ATOM 1362 C C . LYS A 1 177 ? -12.733 8.851 2.571 1.00 92.00 177 LYS A C 1
ATOM 1364 O O . LYS A 1 177 ? -13.798 8.702 1.978 1.00 92.00 177 LYS A O 1
ATOM 1369 N N . ALA A 1 178 ? -11.881 9.816 2.219 1.00 93.25 178 ALA A N 1
ATOM 1370 C CA . ALA A 1 178 ? -12.119 10.660 1.049 1.00 93.25 178 ALA A CA 1
ATOM 1371 C C . ALA A 1 178 ? -11.898 9.879 -0.255 1.00 93.25 178 ALA A C 1
ATOM 1373 O O . ALA A 1 178 ? -12.677 10.030 -1.194 1.00 93.25 178 ALA A O 1
ATOM 1374 N N . CYS A 1 179 ? -10.878 9.018 -0.285 1.00 95.94 179 CYS A N 1
ATOM 1375 C CA . CYS A 1 179 ? -10.599 8.139 -1.418 1.00 95.94 179 CYS A CA 1
ATOM 1376 C C . CYS A 1 179 ? -11.697 7.078 -1.591 1.00 95.94 179 CYS A C 1
ATOM 1378 O O . CYS A 1 179 ? -12.124 6.815 -2.707 1.00 95.94 179 CYS A O 1
ATOM 1380 N N . GLU A 1 180 ? -12.219 6.526 -0.499 1.00 95.25 180 GLU A N 1
ATOM 1381 C CA . GLU A 1 180 ? -13.377 5.625 -0.512 1.00 95.25 180 GLU A CA 1
ATOM 1382 C C . GLU A 1 180 ? -14.608 6.266 -1.142 1.00 95.25 180 GLU A C 1
ATOM 1384 O O . GLU A 1 180 ? -15.172 5.713 -2.085 1.00 95.25 180 GLU A O 1
ATOM 1389 N N . ARG A 1 181 ? -14.981 7.469 -0.688 1.00 93.56 181 ARG A N 1
ATOM 1390 C CA . ARG A 1 181 ? -16.115 8.202 -1.266 1.00 93.56 181 ARG A CA 1
ATOM 1391 C C . ARG A 1 181 ? -15.923 8.497 -2.750 1.00 93.56 181 ARG A C 1
ATOM 1393 O O . ARG A 1 181 ? -16.896 8.443 -3.494 1.00 93.56 181 ARG A O 1
ATOM 1400 N N . HIS A 1 182 ? -14.693 8.788 -3.179 1.00 94.50 182 HIS A N 1
ATOM 1401 C CA . HIS A 1 182 ? -14.379 9.009 -4.592 1.00 94.50 182 HIS A CA 1
ATOM 1402 C C . HIS A 1 182 ? -14.749 7.796 -5.462 1.00 94.50 182 HIS A C 1
ATOM 1404 O O . HIS A 1 182 ? -15.270 7.978 -6.557 1.00 94.50 182 HIS A O 1
ATOM 1410 N N . PHE A 1 183 ? -14.563 6.575 -4.953 1.00 93.56 183 PHE A N 1
ATOM 1411 C CA . PHE A 1 183 ? -14.938 5.332 -5.638 1.00 93.56 183 PHE A CA 1
ATOM 1412 C C . PHE A 1 183 ? -16.314 4.781 -5.223 1.00 93.56 183 PHE A C 1
ATOM 1414 O O . PHE A 1 183 ? -16.629 3.624 -5.485 1.00 93.56 183 PHE A O 1
ATOM 1421 N N . GLY A 1 184 ? -17.157 5.597 -4.581 1.00 91.75 184 GLY A N 1
ATOM 1422 C CA . GLY A 1 184 ? -18.521 5.211 -4.209 1.00 91.75 184 GLY A CA 1
ATOM 1423 C C . GLY A 1 184 ? -18.619 4.246 -3.023 1.00 91.75 184 GLY A C 1
ATOM 1424 O O . GLY A 1 184 ? -19.683 3.669 -2.793 1.00 91.75 184 GLY A O 1
ATOM 1425 N N . LEU A 1 185 ? -17.543 4.075 -2.251 1.00 90.94 185 LEU A N 1
ATOM 1426 C CA . LEU A 1 185 ? -17.555 3.305 -1.010 1.00 90.94 185 LEU A CA 1
ATOM 1427 C C . LEU A 1 185 ? -18.099 4.165 0.139 1.00 90.94 185 LEU A C 1
ATOM 1429 O O . LEU A 1 185 ? -17.828 5.364 0.233 1.00 90.94 185 LEU A O 1
ATOM 1433 N N . ASN A 1 186 ? -18.885 3.548 1.021 1.00 83.25 186 ASN A N 1
ATOM 1434 C CA . ASN A 1 186 ? -19.525 4.219 2.150 1.00 83.25 186 ASN A CA 1
ATOM 1435 C C . ASN A 1 186 ? -19.474 3.323 3.398 1.00 83.25 186 ASN A C 1
ATOM 1437 O O . ASN A 1 186 ? -19.725 2.121 3.314 1.00 83.25 186 ASN A O 1
ATOM 1441 N N . ARG A 1 187 ? -19.187 3.935 4.553 1.00 79.19 187 ARG A N 1
ATOM 1442 C CA . ARG A 1 187 ? -19.111 3.301 5.872 1.00 79.19 187 ARG A CA 1
ATOM 1443 C C . ARG A 1 187 ? -20.242 3.785 6.796 1.00 79.19 187 ARG A C 1
ATOM 1445 O O . ARG A 1 187 ? -19.960 4.319 7.860 1.00 79.19 187 ARG A O 1
ATOM 1452 N N . ARG A 1 188 ? -21.504 3.600 6.387 1.00 73.25 188 ARG A N 1
ATOM 1453 C CA . ARG A 1 188 ? -22.713 4.239 6.965 1.00 73.25 188 ARG A CA 1
ATOM 1454 C C . ARG A 1 188 ? -22.740 4.343 8.497 1.00 73.25 188 ARG A C 1
ATOM 1456 O O . ARG A 1 188 ? -23.093 5.384 9.030 1.00 73.25 188 ARG A O 1
ATOM 1463 N N . GLU A 1 189 ? -22.389 3.272 9.207 1.00 75.25 189 GLU A N 1
ATOM 1464 C CA . GLU A 1 189 ? -22.455 3.208 10.681 1.00 75.25 189 GLU A CA 1
ATOM 1465 C C . GLU A 1 189 ? -21.278 3.905 11.394 1.00 75.25 189 GLU A C 1
ATOM 1467 O O . GLU A 1 189 ? -21.328 4.140 12.596 1.00 75.25 189 GLU A O 1
ATOM 1472 N N . LEU A 1 190 ? -20.221 4.249 10.656 1.00 81.19 190 LEU A N 1
ATOM 1473 C CA . LEU A 1 190 ? -18.966 4.841 11.137 1.00 81.19 190 LEU A CA 1
ATOM 1474 C C . LEU A 1 190 ? -18.733 6.244 10.549 1.00 81.19 190 LEU A C 1
ATOM 1476 O O . LEU A 1 190 ? -17.595 6.739 10.497 1.00 81.19 190 LEU A O 1
ATOM 1480 N N . ASP A 1 191 ? -19.799 6.877 10.063 1.00 77.19 191 ASP A N 1
ATOM 1481 C CA . ASP A 1 191 ? -19.763 8.261 9.610 1.00 77.19 191 ASP A CA 1
ATOM 1482 C C . ASP A 1 191 ? -19.397 9.181 10.786 1.00 77.19 191 ASP A C 1
ATOM 1484 O O . ASP A 1 191 ? -19.886 9.038 11.902 1.00 77.19 191 ASP A O 1
ATOM 1488 N N . GLY A 1 192 ? -18.464 10.105 10.548 1.00 78.94 192 GLY A N 1
ATOM 1489 C CA . GLY A 1 192 ? -17.950 11.022 11.572 1.00 78.94 192 GLY A CA 1
ATOM 1490 C C . GLY A 1 192 ? -16.854 10.460 12.488 1.00 78.94 192 GLY A C 1
ATOM 1491 O O . GLY A 1 192 ? -16.103 11.253 13.043 1.00 78.94 192 GLY A O 1
ATOM 1492 N N . VAL A 1 193 ? -16.687 9.136 12.598 1.00 86.44 193 VAL A N 1
ATOM 1493 C CA . VAL A 1 193 ? -15.582 8.539 13.379 1.00 86.44 193 VAL A CA 1
ATOM 1494 C C . VAL A 1 193 ? -14.252 8.832 12.681 1.00 86.44 193 VAL A C 1
ATOM 1496 O O . VAL A 1 193 ? -14.129 8.605 11.482 1.00 86.44 193 VAL A O 1
ATOM 1499 N N . ASP A 1 194 ? -13.243 9.332 13.376 1.00 90.69 194 ASP A N 1
ATOM 1500 C CA . ASP A 1 194 ? -11.897 9.532 12.829 1.00 90.69 194 ASP A CA 1
ATOM 1501 C C . ASP A 1 194 ? -10.831 8.854 13.706 1.00 90.69 194 ASP A C 1
ATOM 1503 O O . ASP A 1 194 ? -11.146 8.203 14.704 1.00 90.69 194 ASP A O 1
ATOM 1507 N N . GLY A 1 195 ? -9.553 9.008 13.349 1.00 90.62 195 GLY A N 1
ATOM 1508 C CA . GLY A 1 195 ? -8.461 8.424 14.134 1.00 90.62 195 GLY A CA 1
ATOM 1509 C C . GLY A 1 19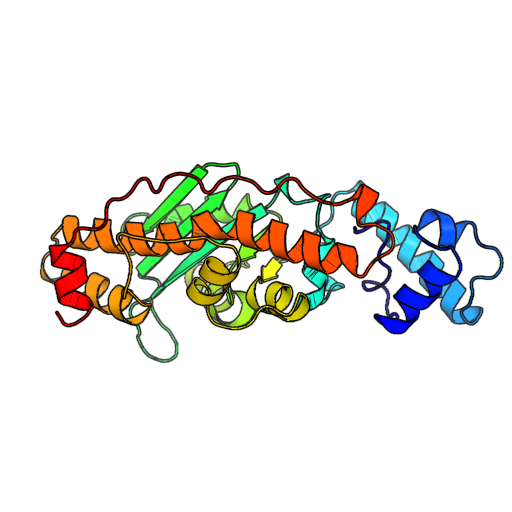5 ? -8.401 8.949 15.576 1.00 90.62 195 GLY A C 1
ATOM 1510 O O . GLY A 1 195 ? -7.953 8.245 16.476 1.00 90.62 195 GLY A O 1
ATOM 1511 N N . TRP A 1 196 ? -8.901 10.161 15.847 1.00 94.31 196 TRP A N 1
ATOM 1512 C CA . TRP A 1 196 ? -9.003 10.651 17.222 1.00 94.31 196 TRP A CA 1
ATOM 1513 C C . TRP A 1 196 ? -10.134 9.956 17.986 1.00 94.31 196 TRP A C 1
ATOM 1515 O O . TRP A 1 196 ? -9.964 9.592 19.151 1.00 94.31 196 TRP A O 1
ATOM 1525 N N . CYS A 1 197 ? -11.262 9.691 17.328 1.00 95.56 197 CYS A N 1
ATOM 1526 C CA . CYS A 1 197 ? -12.336 8.885 17.898 1.00 95.56 197 CYS A CA 1
ATOM 1527 C C . CYS A 1 197 ? -1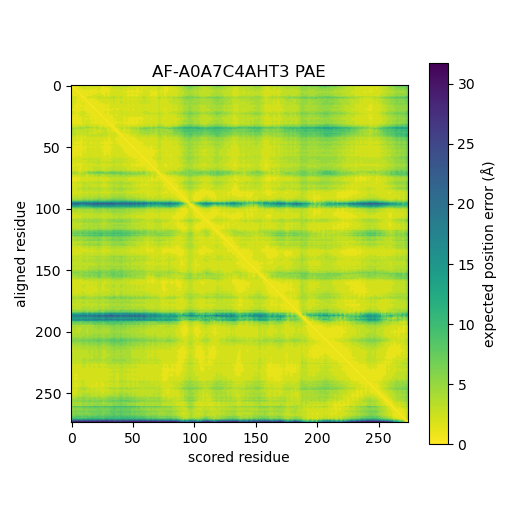1.843 7.483 18.288 1.00 95.56 197 CYS A C 1
ATOM 1529 O O . CYS A 1 197 ? -12.197 7.007 19.366 1.00 95.56 197 CYS A O 1
ATOM 1531 N N . ALA A 1 198 ? -10.978 6.847 17.488 1.00 96.31 198 ALA A N 1
ATOM 1532 C CA . ALA A 1 198 ? -10.364 5.560 17.838 1.00 96.31 198 ALA A CA 1
ATOM 1533 C C . ALA A 1 198 ? -9.535 5.639 19.138 1.00 96.31 198 ALA A C 1
ATOM 1535 O O . ALA A 1 198 ? -9.671 4.788 20.026 1.00 96.31 198 ALA A O 1
ATOM 1536 N N . VAL A 1 199 ? -8.769 6.721 19.328 1.00 96.81 199 VAL A N 1
ATOM 1537 C CA . VAL A 1 199 ? -8.057 7.005 20.590 1.00 96.81 199 VAL A CA 1
ATOM 1538 C C . VAL A 1 199 ? -9.033 7.158 21.765 1.00 96.81 199 VAL A C 1
ATOM 1540 O O . VAL A 1 199 ? -8.787 6.629 22.855 1.00 96.81 199 VAL A O 1
ATOM 1543 N N . LEU A 1 200 ? -10.149 7.871 21.574 1.00 96.81 200 LEU A N 1
ATOM 1544 C CA . LEU A 1 200 ? -11.177 8.048 22.606 1.00 96.81 200 LEU A CA 1
ATOM 1545 C C . LEU A 1 200 ? -11.863 6.725 22.969 1.00 96.81 200 LEU A C 1
ATOM 1547 O O . LEU A 1 200 ? -12.007 6.433 24.160 1.00 96.81 200 LEU A O 1
ATOM 1551 N N . LEU A 1 201 ? -12.220 5.903 21.977 1.00 97.81 201 LEU A N 1
ATOM 1552 C CA . LEU A 1 201 ? -12.785 4.565 22.179 1.00 97.81 201 LEU A CA 1
ATOM 1553 C C . LEU A 1 201 ? -11.816 3.687 22.974 1.00 97.81 201 LEU A C 1
ATOM 1555 O O . LEU A 1 201 ? -12.212 3.072 23.964 1.00 97.81 201 LEU A O 1
ATOM 1559 N N . TRP A 1 202 ? -10.526 3.698 22.633 1.00 97.56 202 TRP A N 1
ATOM 1560 C CA . TRP A 1 202 ? -9.514 2.963 23.391 1.00 97.56 202 TRP A CA 1
ATOM 1561 C C . TRP A 1 202 ? -9.447 3.397 24.861 1.00 97.56 202 TRP A C 1
ATOM 1563 O O . TRP A 1 202 ? -9.476 2.563 25.773 1.00 97.56 202 TRP A O 1
ATOM 1573 N N . ARG A 1 203 ? -9.397 4.709 25.123 1.00 96.44 203 ARG A N 1
ATOM 1574 C CA . ARG A 1 203 ? -9.374 5.258 26.492 1.00 96.44 203 ARG A CA 1
ATOM 1575 C C . ARG A 1 203 ? -10.634 4.887 27.269 1.00 96.44 203 ARG A C 1
ATOM 1577 O O . ARG A 1 203 ? -10.546 4.499 28.437 1.00 96.44 203 ARG A O 1
ATOM 1584 N N . LEU A 1 204 ? -11.796 4.975 26.625 1.00 96.62 204 LEU A N 1
ATOM 1585 C CA . LEU A 1 204 ? -13.077 4.626 27.225 1.00 96.62 204 LEU A CA 1
ATOM 1586 C C . LEU A 1 204 ? -13.143 3.134 27.566 1.00 96.62 204 LEU A C 1
ATOM 1588 O O . LEU A 1 204 ? -13.520 2.790 28.690 1.00 96.62 204 LEU A O 1
ATOM 1592 N N . TRP A 1 205 ? -12.713 2.260 26.654 1.00 97.50 205 TRP A N 1
ATOM 1593 C CA . TRP A 1 205 ? -12.644 0.820 26.893 1.00 97.50 205 TRP A CA 1
ATOM 1594 C C . TRP A 1 205 ? -11.695 0.489 28.045 1.00 97.50 205 TRP A C 1
ATOM 1596 O O . TRP A 1 205 ? -12.049 -0.293 28.923 1.00 97.50 205 TRP A O 1
ATOM 1606 N N . ARG A 1 206 ? -10.513 1.115 28.116 1.00 96.44 206 ARG A N 1
ATOM 1607 C CA . ARG A 1 206 ? -9.571 0.884 29.226 1.00 96.44 206 ARG A CA 1
ATOM 1608 C C . ARG A 1 206 ? -10.169 1.212 30.594 1.00 96.44 206 ARG A C 1
ATOM 1610 O O . ARG A 1 206 ? -9.856 0.519 31.560 1.00 96.44 206 ARG A O 1
ATOM 1617 N N . ARG A 1 207 ? -11.011 2.248 30.670 1.00 96.69 207 ARG A N 1
ATOM 1618 C CA . ARG A 1 207 ? -11.673 2.688 31.907 1.00 96.69 207 ARG A CA 1
ATOM 1619 C C . ARG A 1 207 ? -12.876 1.823 32.281 1.00 96.69 207 ARG A C 1
ATOM 1621 O O . ARG A 1 207 ? -13.064 1.532 33.453 1.00 96.69 207 ARG A O 1
ATOM 1628 N N . THR A 1 208 ? -13.704 1.466 31.304 1.00 96.94 208 THR A N 1
ATOM 1629 C CA . THR A 1 208 ? -15.025 0.852 31.546 1.00 96.94 208 THR A CA 1
ATOM 1630 C C . THR A 1 208 ? -15.034 -0.659 31.363 1.00 96.94 208 THR A C 1
ATOM 1632 O O . THR A 1 208 ? -15.862 -1.339 31.956 1.00 96.94 208 THR A O 1
ATOM 1635 N N . ARG A 1 209 ? -14.126 -1.182 30.530 1.00 96.31 209 ARG A N 1
ATOM 1636 C CA . ARG A 1 209 ? -14.126 -2.559 30.013 1.00 96.31 209 ARG A CA 1
ATOM 1637 C C . ARG A 1 209 ? -15.425 -2.957 29.300 1.00 96.31 209 ARG A C 1
ATOM 1639 O O . ARG A 1 209 ? -15.656 -4.148 29.096 1.00 96.31 209 ARG A O 1
ATOM 1646 N N . ASP A 1 210 ? -16.224 -1.977 28.873 1.00 97.38 210 ASP A N 1
ATOM 1647 C CA . ASP A 1 210 ? -17.445 -2.203 28.099 1.00 97.38 210 ASP A CA 1
ATOM 1648 C C . ASP A 1 210 ? -17.083 -2.782 26.723 1.00 97.38 210 ASP A C 1
ATOM 1650 O O . ASP A 1 210 ? -16.315 -2.186 25.962 1.00 97.38 210 ASP A O 1
ATOM 1654 N N . GLN A 1 211 ? -17.608 -3.969 26.412 1.00 96.88 211 GLN A N 1
ATOM 1655 C CA . GLN A 1 211 ? -17.297 -4.657 25.159 1.00 96.88 211 GLN A CA 1
ATOM 1656 C C . GLN A 1 211 ? -17.863 -3.931 23.940 1.00 96.88 211 GLN A C 1
ATOM 1658 O O . GLN A 1 211 ? -17.241 -4.000 22.887 1.00 96.88 211 GLN A O 1
ATOM 1663 N N . ARG A 1 212 ? -18.956 -3.169 24.077 1.00 97.44 212 ARG A N 1
ATOM 1664 C CA . ARG A 1 212 ? -19.536 -2.391 22.968 1.00 97.44 212 ARG A CA 1
ATOM 1665 C C . ARG A 1 212 ? -18.561 -1.334 22.459 1.00 97.44 212 ARG A C 1
ATOM 1667 O O . ARG A 1 212 ? -18.467 -1.087 21.260 1.00 97.44 212 ARG A O 1
ATOM 1674 N N . VAL A 1 213 ? -17.774 -0.750 23.366 1.00 97.44 213 VAL A N 1
ATOM 1675 C CA . VAL A 1 213 ? -16.725 0.222 23.024 1.00 97.44 213 VAL A CA 1
ATOM 1676 C C . VAL A 1 213 ? -15.610 -0.447 22.225 1.00 97.44 213 VAL A C 1
ATOM 1678 O O . VAL A 1 213 ? -15.167 0.095 21.214 1.00 97.44 213 VAL A O 1
ATOM 1681 N N . LEU A 1 214 ? -15.164 -1.630 22.662 1.00 97.62 214 LEU A N 1
ATOM 1682 C CA . LEU A 1 214 ? -14.131 -2.374 21.946 1.00 97.62 214 LEU A CA 1
ATOM 1683 C C . LEU A 1 214 ? -14.627 -2.852 20.584 1.00 97.62 214 LEU A C 1
ATOM 1685 O O . LEU A 1 214 ? -13.905 -2.723 19.605 1.00 97.62 214 LEU A O 1
ATOM 1689 N N . GLU A 1 215 ? -15.849 -3.373 20.511 1.00 97.50 215 GLU A N 1
ATOM 1690 C CA . GLU A 1 215 ? -16.447 -3.814 19.253 1.00 97.50 215 GLU A CA 1
ATOM 1691 C C . GLU A 1 215 ? -16.578 -2.651 18.263 1.00 97.50 215 GLU A C 1
ATOM 1693 O O . GLU A 1 215 ? -16.247 -2.809 17.094 1.00 97.50 215 GLU A O 1
ATOM 1698 N N . THR A 1 216 ? -16.927 -1.452 18.741 1.00 97.44 216 THR A N 1
ATOM 1699 C CA . THR A 1 216 ? -16.956 -0.232 17.916 1.00 97.44 216 THR A CA 1
ATOM 1700 C C . THR A 1 216 ? -15.558 0.162 17.420 1.00 97.44 216 THR A C 1
ATOM 1702 O O . THR A 1 216 ? -15.402 0.506 16.249 1.00 97.44 216 THR A O 1
ATOM 1705 N N . LEU A 1 217 ? -14.524 0.073 18.268 1.00 97.75 217 LEU A N 1
ATOM 1706 C CA . LEU A 1 217 ? -13.131 0.309 17.858 1.00 97.75 217 LEU A CA 1
ATOM 1707 C C . LEU A 1 217 ? -12.685 -0.692 16.781 1.00 97.75 217 LEU A C 1
ATOM 1709 O O . LEU A 1 217 ? -12.106 -0.296 15.772 1.00 97.75 217 LEU A O 1
ATOM 1713 N N . LEU A 1 218 ? -12.984 -1.979 16.974 1.00 97.88 218 LEU A N 1
ATOM 1714 C CA . LEU A 1 218 ? -12.649 -3.030 16.014 1.00 97.88 218 LEU A CA 1
ATOM 1715 C C . LEU A 1 218 ? -13.439 -2.890 14.712 1.00 97.88 218 LEU A C 1
ATOM 1717 O O . LEU A 1 218 ? -12.875 -3.103 13.645 1.00 97.88 218 LEU A O 1
ATOM 1721 N N . ALA A 1 219 ? -14.704 -2.466 14.771 1.00 97.12 219 ALA A N 1
ATOM 1722 C CA . ALA A 1 219 ? -15.494 -2.153 13.585 1.00 97.12 219 ALA A CA 1
ATOM 1723 C C . ALA A 1 219 ? -14.861 -1.024 12.767 1.00 97.12 219 ALA A C 1
ATOM 1725 O O . ALA A 1 219 ? -14.800 -1.133 11.541 1.00 97.12 219 ALA A O 1
ATOM 1726 N N . TYR A 1 220 ? -14.366 0.025 13.430 1.00 96.81 220 TYR A N 1
ATOM 1727 C CA . TYR A 1 220 ? -13.664 1.126 12.775 1.00 96.81 220 TYR A CA 1
ATOM 1728 C C . TYR A 1 220 ? -12.375 0.658 12.084 1.00 96.81 220 TYR A C 1
ATOM 1730 O O . TYR A 1 220 ? -12.272 0.777 10.863 1.00 96.81 220 TYR A O 1
ATOM 1738 N N . ASN A 1 221 ? -11.463 0.032 12.831 1.00 97.44 221 ASN A N 1
ATOM 1739 C CA . ASN A 1 221 ? -10.173 -0.433 12.312 1.00 97.44 221 ASN A CA 1
ATOM 1740 C C . ASN A 1 221 ? -10.333 -1.519 11.224 1.00 97.44 221 ASN A C 1
ATOM 1742 O O . ASN A 1 221 ? -9.639 -1.501 10.210 1.00 97.44 221 ASN A O 1
ATOM 1746 N N . ALA A 1 222 ? -11.315 -2.419 11.355 1.00 97.44 222 ALA A N 1
ATOM 1747 C CA . ALA A 1 222 ? -11.639 -3.387 10.305 1.00 97.44 222 ALA A CA 1
ATOM 1748 C C . ALA A 1 222 ? -12.113 -2.702 9.015 1.00 97.44 222 ALA A C 1
ATOM 1750 O O . ALA A 1 222 ? -11.725 -3.107 7.915 1.00 97.44 222 ALA A O 1
ATOM 1751 N N . ALA A 1 223 ? -12.936 -1.653 9.124 1.00 95.56 223 ALA A N 1
ATOM 1752 C CA . ALA A 1 223 ? -13.414 -0.909 7.962 1.00 95.56 223 ALA A CA 1
ATOM 1753 C C . ALA A 1 223 ? -12.270 -0.222 7.197 1.00 95.56 223 ALA A C 1
ATOM 1755 O O . ALA A 1 223 ? -12.355 -0.119 5.973 1.00 95.56 223 ALA A O 1
ATOM 1756 N N . ASP A 1 224 ? -11.196 0.189 7.883 1.00 95.62 224 ASP A N 1
ATOM 1757 C CA . ASP A 1 224 ? -9.992 0.751 7.256 1.00 95.62 224 ASP A CA 1
ATOM 1758 C C . ASP A 1 224 ? -9.206 -0.251 6.406 1.00 95.62 224 ASP A C 1
ATOM 1760 O O . ASP A 1 224 ? -8.491 0.157 5.494 1.00 95.62 224 ASP A O 1
ATOM 1764 N N . VAL A 1 225 ? -9.418 -1.555 6.597 1.00 97.12 225 VAL A N 1
ATOM 1765 C CA . VAL A 1 225 ? -8.760 -2.612 5.816 1.00 97.12 225 VAL A CA 1
ATOM 1766 C C . VAL A 1 225 ? -9.658 -3.181 4.717 1.00 97.12 225 VAL A C 1
ATOM 1768 O O . VAL A 1 225 ? -9.195 -3.437 3.603 1.00 97.12 225 VAL A O 1
ATOM 1771 N N . LEU A 1 226 ? -10.952 -3.361 4.997 1.00 96.56 226 LEU A N 1
ATOM 1772 C CA . LEU A 1 226 ? -11.902 -4.027 4.093 1.00 96.56 226 LEU A CA 1
ATOM 1773 C C . LEU A 1 226 ? -12.043 -3.329 2.728 1.00 96.56 226 LEU A C 1
ATOM 1775 O O . LEU A 1 226 ? -12.304 -3.988 1.721 1.00 96.56 226 LEU A O 1
ATOM 1779 N N . GLY A 1 227 ? -11.865 -2.006 2.680 1.00 95.56 227 GLY A N 1
ATOM 1780 C CA . GLY A 1 227 ? -11.923 -1.223 1.443 1.00 95.56 227 GLY A CA 1
ATOM 1781 C C . GLY A 1 227 ? -10.622 -1.199 0.631 1.00 95.56 227 GLY A C 1
ATOM 1782 O O . GLY A 1 227 ? -10.649 -0.818 -0.541 1.00 95.56 227 GLY A O 1
ATOM 1783 N N . LEU A 1 228 ? -9.479 -1.594 1.208 1.00 97.94 228 LEU A N 1
ATOM 1784 C CA . LEU A 1 228 ? -8.166 -1.343 0.600 1.00 97.94 228 LEU A CA 1
ATOM 1785 C C . LEU A 1 228 ? -7.952 -2.105 -0.707 1.00 97.94 228 LEU A C 1
ATOM 1787 O O . LEU A 1 228 ? -7.377 -1.546 -1.639 1.00 97.94 228 LEU A O 1
ATOM 1791 N N . GLU A 1 229 ? -8.435 -3.343 -0.821 1.00 97.69 229 GLU A N 1
ATOM 1792 C CA . GLU A 1 229 ? -8.330 -4.095 -2.076 1.00 97.69 229 GLU A CA 1
ATOM 1793 C C . GLU A 1 229 ? -9.116 -3.420 -3.205 1.00 97.69 229 GLU A C 1
ATOM 1795 O O . GLU A 1 229 ? -8.603 -3.255 -4.312 1.00 97.69 229 GLU A O 1
ATOM 1800 N N . VAL A 1 230 ? -10.331 -2.955 -2.910 1.00 97.06 230 VAL A N 1
ATOM 1801 C CA . VAL A 1 230 ? -11.182 -2.257 -3.881 1.00 97.06 230 VAL A CA 1
ATOM 1802 C C . VAL A 1 230 ? -10.508 -0.969 -4.354 1.00 97.06 230 VAL A C 1
ATOM 1804 O O . VAL A 1 230 ? -10.400 -0.732 -5.558 1.00 97.06 230 VAL A O 1
ATOM 1807 N N . LEU A 1 231 ? -9.975 -0.174 -3.422 1.00 98.00 231 LEU A N 1
ATOM 1808 C CA . LEU A 1 231 ? -9.217 1.039 -3.738 1.00 98.00 231 LEU A CA 1
ATOM 1809 C C . LEU A 1 231 ? -7.956 0.751 -4.554 1.00 98.00 231 LEU A C 1
ATOM 1811 O O . LEU A 1 231 ? -7.658 1.484 -5.497 1.00 98.00 231 LEU A O 1
ATOM 1815 N N . LEU A 1 232 ? -7.218 -0.306 -4.206 1.00 98.25 232 LEU A N 1
ATOM 1816 C CA . LEU A 1 232 ? -6.022 -0.726 -4.928 1.00 98.25 232 LEU A CA 1
ATOM 1817 C C . LEU A 1 232 ? -6.349 -1.072 -6.376 1.00 98.25 232 LEU A C 1
ATOM 1819 O O . LEU A 1 232 ? -5.676 -0.589 -7.285 1.00 98.25 232 LEU A O 1
ATOM 1823 N N . VAL A 1 233 ? -7.382 -1.888 -6.588 1.00 98.19 233 VAL A N 1
ATOM 1824 C CA . VAL A 1 233 ? -7.788 -2.321 -7.926 1.00 98.19 233 VAL A CA 1
ATOM 1825 C C . VAL A 1 233 ? -8.276 -1.137 -8.756 1.00 98.19 233 VAL A C 1
ATOM 1827 O O . VAL A 1 233 ? -7.844 -0.993 -9.899 1.00 98.19 233 VAL A O 1
ATOM 1830 N N . HIS A 1 234 ? -9.085 -0.241 -8.183 1.00 98.00 234 HIS A N 1
ATOM 1831 C CA . HIS A 1 234 ? -9.466 0.998 -8.860 1.00 98.00 234 HIS A CA 1
ATOM 1832 C C . HIS A 1 234 ? -8.248 1.837 -9.254 1.00 98.00 234 HIS A C 1
ATOM 1834 O O . HIS A 1 234 ? -8.099 2.183 -10.423 1.00 98.00 234 HIS A O 1
ATOM 1840 N N . ALA A 1 235 ? -7.341 2.113 -8.316 1.00 97.81 235 ALA A N 1
ATOM 1841 C CA . ALA A 1 235 ? -6.167 2.935 -8.587 1.00 97.81 235 ALA A CA 1
ATOM 1842 C C . ALA A 1 235 ? -5.247 2.310 -9.649 1.00 97.81 235 ALA A C 1
ATOM 1844 O O . ALA A 1 235 ? -4.733 3.013 -10.516 1.00 97.81 235 ALA A O 1
ATOM 1845 N N . VAL A 1 236 ? -5.050 0.990 -9.608 1.00 98.19 236 VAL A N 1
ATOM 1846 C CA . VAL A 1 236 ? -4.260 0.257 -10.608 1.00 98.19 236 VAL A CA 1
ATOM 1847 C C . VAL A 1 236 ? -4.924 0.323 -11.978 1.00 98.19 236 VAL A C 1
ATOM 1849 O O . VAL A 1 236 ? -4.229 0.571 -12.959 1.00 98.19 236 VAL A O 1
ATOM 1852 N N . ASN A 1 237 ? -6.244 0.150 -12.057 1.00 98.12 237 ASN A N 1
ATOM 1853 C CA . ASN A 1 237 ? -6.982 0.255 -13.314 1.00 98.12 237 ASN A CA 1
ATOM 1854 C C . ASN A 1 237 ? -6.887 1.665 -13.913 1.00 98.12 237 ASN A C 1
ATOM 1856 O O . ASN A 1 237 ? -6.586 1.784 -15.097 1.00 98.12 237 ASN A O 1
ATOM 1860 N N . GLU A 1 238 ? -7.035 2.718 -13.105 1.00 97.31 238 GLU A N 1
ATOM 1861 C CA . GLU A 1 238 ? -6.835 4.108 -13.546 1.00 97.31 238 GLU A CA 1
ATOM 1862 C C . GLU A 1 238 ? -5.407 4.339 -14.064 1.00 97.31 238 GLU A C 1
ATOM 1864 O O . GLU A 1 238 ? -5.192 4.891 -15.143 1.00 97.31 238 GLU A O 1
ATOM 1869 N N . LEU A 1 239 ? -4.398 3.850 -13.340 1.00 97.31 239 LEU A N 1
ATOM 1870 C CA . LEU A 1 239 ? -2.996 3.970 -13.749 1.00 97.31 239 LEU A CA 1
ATOM 1871 C C . LEU A 1 239 ? -2.670 3.166 -15.014 1.00 97.31 239 LEU A C 1
ATOM 1873 O O . LEU A 1 239 ? -1.795 3.564 -15.785 1.00 97.31 239 LEU A O 1
ATOM 1877 N N . LEU A 1 240 ? -3.355 2.044 -15.242 1.00 97.69 240 LEU A N 1
ATOM 1878 C CA . LEU A 1 240 ? -3.206 1.242 -16.452 1.00 97.69 240 LEU A CA 1
ATOM 1879 C C . LEU A 1 240 ? -3.719 1.969 -17.696 1.00 97.69 240 LEU A C 1
ATOM 1881 O O . LEU A 1 240 ? -3.124 1.768 -18.755 1.00 97.69 240 LEU A O 1
ATOM 1885 N N . LEU A 1 241 ? -4.736 2.837 -17.589 1.00 97.25 241 LEU A N 1
ATOM 1886 C CA . LEU A 1 241 ? -5.243 3.641 -18.716 1.00 97.25 241 LEU A CA 1
ATOM 1887 C C . LEU A 1 241 ? -4.172 4.566 -19.309 1.00 97.25 241 LEU A C 1
ATOM 1889 O O . LEU A 1 241 ? -4.192 4.855 -20.502 1.00 97.25 241 LEU A O 1
ATOM 1893 N N . ALA A 1 242 ? -3.197 4.984 -18.500 1.00 95.44 242 ALA A N 1
ATOM 1894 C CA . ALA A 1 242 ? -2.041 5.755 -18.955 1.00 95.44 242 ALA A CA 1
ATOM 1895 C C . ALA A 1 242 ? -0.934 4.888 -19.596 1.00 95.44 242 ALA A C 1
ATOM 1897 O O . ALA A 1 242 ? 0.164 5.377 -19.866 1.00 95.44 242 ALA A O 1
ATOM 1898 N N . THR A 1 243 ? -1.183 3.594 -19.813 1.00 96.75 243 THR A N 1
ATOM 1899 C CA . THR A 1 243 ? -0.239 2.639 -20.406 1.00 96.75 243 THR A CA 1
ATOM 1900 C C . THR A 1 243 ? -0.865 1.916 -21.602 1.00 96.75 243 THR A C 1
ATOM 1902 O O . THR A 1 243 ? -2.088 1.834 -21.699 1.00 96.75 243 THR A O 1
ATOM 1905 N N . PRO A 1 244 ? -0.064 1.286 -22.480 1.00 97.19 244 PRO A N 1
ATOM 1906 C CA . PRO A 1 244 ? -0.598 0.464 -23.570 1.00 97.19 244 PRO A CA 1
ATOM 1907 C C . PRO A 1 244 ? -1.295 -0.831 -23.122 1.00 97.19 244 PRO A C 1
ATOM 1909 O O . PRO A 1 244 ? -1.740 -1.592 -23.974 1.00 97.19 244 PRO A O 1
ATOM 1912 N N . PHE A 1 245 ? -1.342 -1.123 -21.817 1.00 97.81 245 PHE A N 1
ATOM 1913 C CA . PHE A 1 245 ? -1.683 -2.447 -21.289 1.00 97.81 245 PHE A CA 1
ATOM 1914 C C . PHE A 1 245 ? -3.048 -2.526 -20.612 1.00 97.81 245 PHE A C 1
ATOM 1916 O O . PHE A 1 245 ? -3.379 -3.578 -20.069 1.00 97.81 245 PHE A O 1
ATOM 1923 N N . ALA A 1 246 ? -3.836 -1.446 -20.619 1.00 96.75 246 ALA A N 1
ATOM 1924 C CA . ALA A 1 246 ? -5.149 -1.426 -19.973 1.00 96.75 246 ALA A CA 1
ATOM 1925 C C . ALA A 1 246 ? -6.038 -2.587 -20.439 1.00 96.75 246 ALA A C 1
ATOM 1927 O O . ALA A 1 246 ? -6.515 -3.362 -19.619 1.00 96.75 246 ALA A O 1
ATOM 1928 N N . ALA A 1 247 ? -6.156 -2.788 -21.754 1.00 95.94 247 ALA A N 1
ATOM 1929 C CA . ALA A 1 247 ? -6.996 -3.843 -22.322 1.00 95.94 247 ALA A CA 1
ATOM 1930 C C . ALA A 1 247 ? -6.609 -5.269 -21.876 1.00 95.94 247 ALA A C 1
ATOM 1932 O O . ALA A 1 247 ? -7.460 -6.152 -21.862 1.00 95.94 247 ALA A O 1
ATOM 1933 N N . GLU A 1 248 ? -5.344 -5.498 -21.513 1.00 95.88 248 GLU A N 1
ATOM 1934 C CA . GLU A 1 248 ? -4.831 -6.818 -21.126 1.00 95.88 248 GLU A CA 1
ATOM 1935 C C . GLU A 1 248 ? -4.793 -7.035 -19.609 1.00 95.88 248 GLU A C 1
ATOM 1937 O O . GLU A 1 248 ? -4.861 -8.171 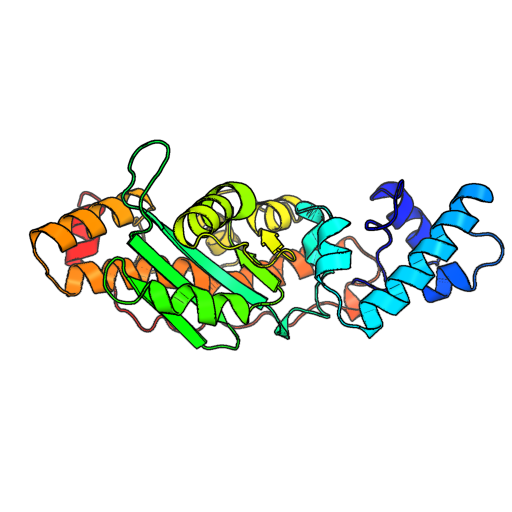-19.146 1.00 95.88 248 GLU A O 1
ATOM 1942 N N . LEU A 1 249 ? -4.591 -5.966 -18.833 1.00 96.81 249 LEU A N 1
ATOM 1943 C CA . LEU A 1 249 ? -4.225 -6.062 -17.418 1.00 96.81 249 LEU A CA 1
ATOM 1944 C C . LEU A 1 249 ? -5.235 -5.430 -16.465 1.00 96.81 249 LEU A C 1
ATOM 1946 O O . LEU A 1 249 ? -5.013 -5.497 -15.254 1.00 96.81 249 LEU A O 1
ATOM 1950 N N . THR A 1 250 ? -6.309 -4.823 -16.978 1.00 97.50 250 THR A N 1
ATOM 1951 C CA . THR A 1 250 ? -7.412 -4.352 -16.139 1.00 97.50 250 THR A CA 1
ATOM 1952 C C . THR A 1 250 ? -7.937 -5.499 -15.282 1.00 97.50 250 THR A C 1
ATOM 1954 O O . THR A 1 250 ? -8.236 -6.594 -15.757 1.00 97.50 250 THR A O 1
ATOM 1957 N N . LEU A 1 251 ? -8.036 -5.226 -13.989 1.00 97.12 251 LEU A N 1
ATOM 1958 C CA . LEU A 1 251 ? -8.475 -6.164 -12.971 1.00 97.12 251 LEU A CA 1
ATOM 1959 C C . LEU A 1 251 ? -9.980 -6.013 -12.712 1.00 97.12 251 LEU A C 1
ATOM 1961 O O . LEU A 1 251 ? -10.482 -4.883 -12.694 1.00 97.12 251 LEU A O 1
ATOM 1965 N N . PRO A 1 252 ? -10.707 -7.112 -12.449 1.00 97.06 252 PRO A N 1
ATOM 1966 C CA . PRO A 1 252 ? -12.070 -7.016 -11.951 1.00 97.06 252 PRO A CA 1
ATOM 1967 C C . PRO A 1 252 ? -12.058 -6.374 -10.561 1.00 97.06 252 PRO A C 1
ATOM 1969 O O . PRO A 1 252 ? -11.310 -6.798 -9.682 1.00 97.06 252 PRO A O 1
ATOM 1972 N N . VAL A 1 253 ? -12.893 -5.355 -10.359 1.00 96.50 253 VAL A N 1
ATOM 1973 C CA . VAL A 1 253 ? -13.042 -4.707 -9.052 1.00 96.50 253 VAL A CA 1
ATOM 1974 C C . VAL A 1 253 ? -13.780 -5.667 -8.107 1.00 96.50 253 VAL A C 1
ATOM 1976 O O . VAL A 1 253 ? -14.908 -6.065 -8.422 1.00 96.50 253 VAL A O 1
ATOM 1979 N N . PRO A 1 254 ? -13.183 -6.062 -6.968 1.00 95.06 254 PRO A N 1
ATOM 1980 C CA . PRO A 1 254 ? -13.842 -6.947 -6.021 1.00 95.06 254 PRO A CA 1
ATOM 1981 C C . PRO A 1 254 ? -14.934 -6.207 -5.244 1.00 95.06 254 PRO A C 1
ATOM 1983 O O . PRO A 1 254 ? -15.040 -4.981 -5.265 1.00 95.06 254 PRO A O 1
ATOM 1986 N N . ARG A 1 255 ? -15.767 -6.964 -4.530 1.00 92.88 255 ARG A N 1
ATOM 1987 C CA . ARG A 1 255 ? -16.717 -6.391 -3.572 1.00 92.88 255 ARG A CA 1
ATOM 1988 C C . ARG A 1 255 ? -16.050 -6.261 -2.211 1.00 92.88 255 ARG A C 1
ATOM 1990 O O . ARG A 1 255 ? -15.284 -7.136 -1.820 1.00 92.88 255 ARG A O 1
ATOM 1997 N N . VAL A 1 256 ? -16.403 -5.213 -1.474 1.00 93.19 256 VAL A N 1
ATOM 1998 C CA . VAL A 1 256 ? -16.016 -5.078 -0.066 1.00 93.19 256 VAL A CA 1
ATOM 1999 C C . VAL A 1 256 ? -16.663 -6.214 0.730 1.00 93.19 256 VAL A C 1
ATOM 2001 O O . VAL A 1 256 ? -17.875 -6.429 0.638 1.00 93.19 256 VAL A O 1
ATOM 2004 N N . ALA A 1 257 ? -15.854 -6.955 1.487 1.00 91.44 257 ALA A N 1
ATOM 2005 C CA . ALA A 1 257 ? -16.353 -7.986 2.387 1.00 91.44 257 ALA A CA 1
ATOM 2006 C C . ALA A 1 257 ? -17.144 -7.352 3.551 1.00 91.44 257 ALA A C 1
ATOM 2008 O O . ALA A 1 257 ? -16.843 -6.227 3.960 1.00 91.44 257 ALA A O 1
ATOM 2009 N N . PRO A 1 258 ? -18.168 -8.036 4.090 1.00 92.56 258 PRO A N 1
ATOM 2010 C CA . PRO A 1 258 ? -18.929 -7.508 5.214 1.00 92.56 258 PRO A CA 1
ATOM 2011 C C . PRO A 1 258 ? -18.031 -7.332 6.443 1.00 92.56 258 PRO A C 1
ATOM 2013 O O . PRO A 1 258 ? -17.163 -8.163 6.713 1.00 92.56 258 PRO A O 1
ATOM 2016 N N . ASN A 1 259 ? -18.273 -6.268 7.206 1.00 95.00 259 ASN A N 1
ATOM 2017 C CA . ASN A 1 259 ? -17.602 -6.063 8.483 1.00 95.00 259 ASN A CA 1
ATOM 2018 C C . ASN A 1 259 ? -18.165 -7.055 9.520 1.00 95.00 259 ASN A C 1
ATOM 2020 O O . ASN A 1 259 ? -19.384 -7.077 9.714 1.00 95.00 259 ASN A O 1
ATOM 2024 N N . PRO A 1 260 ? -17.332 -7.898 10.160 1.00 95.56 260 PRO A N 1
ATOM 2025 C CA . PRO A 1 260 ? -17.815 -8.846 11.161 1.00 95.56 260 PRO A CA 1
ATOM 2026 C C . PRO A 1 260 ? -18.136 -8.190 12.511 1.00 95.56 260 PRO A C 1
ATOM 2028 O O . PRO A 1 260 ? -18.795 -8.822 13.333 1.00 95.56 260 PRO A O 1
ATOM 2031 N N . PHE A 1 261 ? -17.693 -6.952 12.742 1.00 95.69 261 PHE A N 1
ATOM 2032 C CA . PHE A 1 261 ? -17.978 -6.187 13.954 1.00 95.69 261 PHE A CA 1
ATOM 2033 C C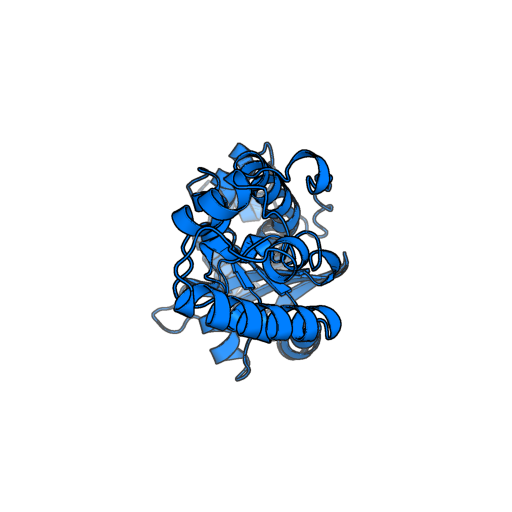 . PHE A 1 261 ? -19.105 -5.189 13.710 1.00 95.69 261 PHE A C 1
ATOM 2035 O O . PHE A 1 261 ? -19.278 -4.689 12.595 1.00 95.69 261 PHE A O 1
ATOM 2042 N N . ARG A 1 262 ? -19.849 -4.864 14.768 1.00 93.38 262 ARG A N 1
ATOM 2043 C CA . ARG A 1 262 ? -20.916 -3.862 14.716 1.00 93.38 262 ARG A CA 1
ATOM 2044 C C . ARG A 1 262 ? -20.550 -2.650 15.555 1.00 93.38 262 ARG A C 1
ATOM 2046 O O . ARG A 1 262 ? -20.252 -2.771 16.740 1.00 93.38 262 ARG A O 1
ATOM 2053 N N . ALA A 1 263 ? -20.594 -1.475 14.936 1.00 94.38 263 ALA A N 1
ATOM 2054 C CA . ALA A 1 263 ? -20.421 -0.229 15.662 1.00 94.38 263 ALA A CA 1
ATOM 2055 C C . ALA A 1 263 ? -21.682 0.067 16.479 1.00 94.38 263 ALA A C 1
ATOM 2057 O O . ALA A 1 263 ? -22.791 0.062 15.944 1.00 94.38 263 ALA A O 1
ATOM 2058 N N . ASP A 1 264 ? -21.521 0.337 17.773 1.00 94.94 264 ASP A N 1
ATOM 2059 C CA . ASP A 1 264 ? -22.633 0.746 18.623 1.00 94.94 264 ASP A CA 1
ATOM 2060 C C . ASP A 1 264 ? -22.921 2.246 18.395 1.00 94.94 264 ASP A C 1
ATOM 2062 O O . ASP A 1 264 ? -22.038 3.083 18.626 1.00 94.94 264 ASP A O 1
ATOM 2066 N N . PRO A 1 265 ? -24.139 2.631 17.961 1.00 92.81 265 PRO A N 1
ATOM 2067 C CA . PRO A 1 265 ? -24.455 4.026 17.661 1.00 92.81 265 PRO A CA 1
ATOM 2068 C C . PRO A 1 265 ? -24.326 4.975 18.859 1.00 92.81 265 PRO A C 1
ATOM 2070 O O . PRO A 1 265 ? -24.052 6.160 18.669 1.00 92.81 265 PRO A O 1
ATOM 2073 N N . GLU A 1 266 ? -24.547 4.500 20.089 1.00 93.44 266 GLU A N 1
ATOM 2074 C CA . GLU A 1 266 ? -24.330 5.301 21.298 1.00 93.44 266 GLU A CA 1
ATOM 2075 C C . GLU A 1 266 ? -22.841 5.552 21.514 1.00 93.44 266 GLU A C 1
ATOM 2077 O O . GLU A 1 266 ? -22.452 6.678 21.825 1.00 93.44 266 GLU A O 1
ATOM 2082 N N . MET A 1 267 ? -22.006 4.529 21.303 1.00 94.38 267 MET A N 1
ATOM 2083 C CA . MET A 1 267 ? -20.555 4.655 21.461 1.00 94.38 267 MET A CA 1
ATOM 2084 C C . MET A 1 267 ? -19.953 5.571 20.399 1.00 94.38 267 MET A C 1
ATOM 2086 O O . MET A 1 267 ? -19.087 6.378 20.727 1.00 94.38 267 MET A O 1
ATOM 2090 N N . VAL A 1 268 ? -20.453 5.508 19.160 1.00 92.69 268 VAL A N 1
ATOM 2091 C CA . VAL A 1 268 ? -20.083 6.449 18.092 1.00 92.69 268 VAL A CA 1
ATOM 2092 C C . VAL A 1 268 ? -20.427 7.881 18.501 1.00 92.69 268 VAL A C 1
ATOM 2094 O O . VAL A 1 268 ? -19.533 8.723 18.545 1.00 92.69 268 VAL A O 1
ATOM 2097 N N . ARG A 1 269 ? -21.682 8.156 18.894 1.00 92.00 269 ARG A N 1
ATOM 2098 C CA . ARG A 1 269 ? -22.104 9.506 19.322 1.00 92.00 269 ARG A CA 1
ATOM 2099 C C . ARG A 1 269 ? -21.261 10.049 20.475 1.00 92.00 269 ARG A C 1
ATOM 2101 O O . ARG A 1 269 ? -20.909 11.228 20.471 1.00 92.00 269 ARG A O 1
ATOM 2108 N N . ALA A 1 270 ? -20.907 9.187 21.429 1.00 91.12 270 ALA A N 1
ATOM 2109 C CA . ALA A 1 270 ? -20.110 9.561 22.592 1.00 91.12 270 ALA A CA 1
ATOM 2110 C C . ALA A 1 270 ? -18.694 10.048 22.236 1.00 91.12 270 ALA A C 1
ATOM 2112 O O . ALA A 1 270 ? -18.126 10.838 22.990 1.00 91.12 270 ALA A O 1
ATOM 2113 N N . VAL A 1 271 ? -18.115 9.596 21.117 1.00 91.62 271 VAL A N 1
ATOM 2114 C CA . VAL A 1 271 ? -16.758 9.991 20.694 1.00 91.62 271 VAL A CA 1
ATOM 2115 C C . VAL A 1 271 ? -16.738 11.017 19.566 1.00 91.62 271 VAL A C 1
ATOM 2117 O O . VAL A 1 271 ? -15.747 11.730 19.433 1.00 91.62 271 VAL A O 1
ATOM 2120 N N . THR A 1 272 ? -17.824 11.156 18.802 1.00 88.38 272 THR A N 1
ATOM 2121 C CA . THR A 1 272 ? -17.942 12.160 17.732 1.00 88.38 272 THR A CA 1
ATOM 2122 C C . THR A 1 272 ? -18.481 13.514 18.212 1.00 88.38 272 THR A C 1
ATOM 2124 O O . THR A 1 272 ? -18.588 14.436 17.409 1.00 88.38 272 THR A O 1
ATOM 2127 N N . GLY A 1 273 ? -18.816 13.654 19.501 1.00 72.38 273 GLY A N 1
ATOM 2128 C CA . GLY A 1 273 ? -19.284 14.916 20.091 1.00 72.38 273 GLY A CA 1
ATOM 2129 C C . GLY A 1 273 ? -20.747 15.254 19.787 1.00 72.38 273 GLY A C 1
ATOM 2130 O O . GLY A 1 273 ? -21.045 16.412 19.503 1.00 72.38 273 GLY A O 1
ATOM 2131 N N . GLY A 1 274 ? -21.627 14.244 19.808 1.00 52.75 274 GLY A N 1
ATOM 2132 C CA . GLY A 1 274 ? -23.080 14.429 19.677 1.00 52.75 274 GLY A CA 1
ATOM 2133 C C . GLY A 1 274 ? -23.731 15.121 20.869 1.00 52.75 274 GLY A C 1
ATOM 2134 O O . GLY A 1 274 ? -23.219 14.964 22.001 1.00 52.75 274 GLY A O 1
#

InterPro domains:
  IPR012337 Ribonuclease H-like superfamily [SSF53098] (88-243)
  IPR038720 YprB, ribonuclease H-like domain [PF13482] (88-234)

Nearest PDB structures (foldseek):
  7ec7-assembly1_A  TM=5.714E-01  e=2.993E+00  Staphylococcus aureus subsp. aureus USA300
  7vfm-assembly1_A  TM=5.062E-01  e=2.993E+00  Staphylococcus aureus subsp. aureus USA300
  7vfk-assembly1_A  TM=5.048E-01  e=3.868E+00  Staphylococcus aureus subsp. aureus USA300
  7vfn-assembly1_A  TM=5.042E-01  e=6.798E+00  Staphylococcus aureus subsp. aureus USA300

pLDDT: mean 94.68, std 5.05, range [52.75, 98.62]

Sequence (274 aa):
MLGRTFLHLPGVGPKSEAALWAAGIRTWEDFLAHPAPPVGAGKAALMREGLLESQAALAADDLDWFAARLRTATAWRFLPRFLHHAGYLDIETDGTGSHPTVTAVSLLHQGRLTTYVHGRDMDRLHEDLARVRLLVSFNGACFDVPILERMLGARAPRAHVDLRFVLRAAGVRGGLKACERHFGLNRRELDGVDGWCAVLLWRLWRRTRDQRVLETLLAYNAADVLGLEVLLVHAVNELLLATPFAAELTLPVPRVAPNPFRADPEMVRAVTGG

Foldseek 3Di:
DLQFAQQLAPPDDPVNSVVQVVVVNRGLVSLLPDPDGPDDPVVSVSSVVVSVVSVVCVVVVVLLSSLVRDDLLRLLVCPDVCVLLEKFKDWAFLPDDPQTDTAKMWIQHNNDIDMDGPPPCVLCVVVVQVSRQAYEYACCVVPVQVNNCVVNVHHGRSSYHHLQSLCVSLVHHDGPVSLCVVVPHDDPLQPLPDSQLLSVLSVVCVVPVDVLSVLQSLLVNNVRGQCRQLSSLVSSLSVCVVDPCNVPRRDDRDDRDDRPGDHDSVSSCVSSVD

Solvent-accessible surface area (backbone atoms only — not comparable to full-atom values): 15279 Å² total; per-residue (Å²): 64,55,70,53,58,52,58,57,42,89,96,39,47,72,70,57,46,51,51,37,42,73,72,67,36,52,35,56,65,46,53,68,70,40,92,78,58,105,56,57,69,72,57,46,54,55,49,46,55,53,46,53,52,48,52,54,34,59,76,68,65,42,47,55,68,49,36,79,40,39,51,56,62,52,30,66,37,53,33,65,82,46,54,90,39,39,22,28,41,38,70,39,44,64,78,42,84,98,74,50,51,68,43,36,37,22,38,37,41,88,91,43,77,47,76,33,39,61,97,75,47,54,80,54,49,60,64,59,50,71,70,30,58,24,35,32,28,70,48,21,83,84,46,48,49,66,52,48,25,64,74,67,75,45,82,69,50,68,17,47,36,30,42,53,44,33,29,44,70,50,70,46,72,77,56,70,72,51,49,35,48,74,73,72,47,81,60,83,84,54,68,79,63,47,77,65,31,46,25,47,31,52,54,50,23,75,74,66,66,46,62,59,35,47,34,26,42,49,25,53,44,42,55,67,27,46,48,46,64,41,52,49,40,50,30,49,40,56,49,28,65,80,43,100,48,30,94,81,60,58,65,83,70,64,77,68,63,82,74,93,47,60,56,40,69,67,57,50,36,70,49,61,73,110